Protein AF-A0A4R1R4N0-F1 (afdb_monomer)

Secondary structure (DSSP, 8-state):
-TTTTTS-HHHHHHHHTTSSPPPHHHHHHHHHHHT--HHHHH-----------------SS-S-SSTT-EEEEEEGGGBS-GGGGGG-EEEEEEEEE-SSSSSEEEEEEEEE--TTHHHHHHHHB-EEGGGTEE-EEEEEETTEEEEEETTEEEEEETT-HHHHHHHHHHHHHTT--GGGG----

Nearest PDB structures (foldseek):
  5d4z-assembly6_Y  TM=6.626E-01  e=4.194E+00  Salmonella phage SPC32H
  6n4a-assembly2_F  TM=4.412E-01  e=4.937E-01  Cyanobium sp. PCC 7001
  7qri-assembly1_B  TM=3.090E-01  e=5.231E-01  Homo sapiens
  2ivm-assembly1_A  TM=2.018E-01  e=2.769E-01  Mycobacterium tuberculosis H37Rv
  2ifx-assembly1_B  TM=2.249E-01  e=2.095E+00  Cupriavidus necator

pLDDT: mean 81.03, std 15.86, range [34.31, 96.44]

InterPro domains:
  IPR001387 Cro/C1-type, helix-turn-helix domain [PF01381] (2-41)
  IPR001387 Cro/C1-type, helix-turn-helix domain [PS50943] (1-41)
  IPR001387 Cro/C1-type, helix-turn-helix domain [cd00093] (1-41)
  IPR010982 Lambda repressor-like, DNA-binding domain superfamily [G3DSA:1.10.260.40] (1-45)
  IPR010982 Lambda repressor-like, DNA-binding domain superfamily [SSF47413] (1-45)

Sequence (185 aa):
MAEICNVSRQCISKWEADIALPNVDKLLILSKFFRVSIDVLLKDDLTIDGAQEIHTCGNNALLNEKTGLYEGVLIKESIENDLVLDYLTINKVEIWKTQGNPKYWTAIYFTSTNRDFPNLISKVMISDETKGGNWFVDFKTGNIKFIVFRNKILKYTIGNSIEKQDVCEECKKMGIPYEQMQWAE

Structure (mmCIF, N/CA/C/O backbone):
data_AF-A0A4R1R4N0-F1
#
_entry.id   AF-A0A4R1R4N0-F1
#
loop_
_atom_site.group_PDB
_atom_site.id
_atom_site.type_symbol
_atom_site.label_atom_id
_atom_site.label_alt_id
_atom_site.label_comp_id
_atom_site.label_asym_id
_atom_site.label_entity_id
_atom_site.label_seq_id
_atom_site.pdbx_PDB_ins_code
_atom_site.Cartn_x
_atom_site.Cartn_y
_atom_site.Cartn_z
_atom_site.occupancy
_atom_site.B_iso_or_equiv
_atom_site.auth_seq_id
_atom_site.auth_comp_id
_atom_site.auth_asym_id
_atom_site.auth_atom_id
_atom_site.pdbx_PDB_model_num
ATOM 1 N N . MET A 1 1 ? 12.161 -1.263 -28.909 1.00 67.25 1 MET A N 1
ATOM 2 C CA . MET A 1 1 ? 10.930 -0.811 -29.599 1.00 67.25 1 MET A CA 1
ATOM 3 C C . MET A 1 1 ? 10.730 -1.467 -30.965 1.00 67.25 1 MET A C 1
ATOM 5 O O . MET A 1 1 ? 9.696 -2.088 -31.160 1.00 67.25 1 MET A O 1
ATOM 9 N N . ALA A 1 2 ? 11.711 -1.403 -31.878 1.00 78.81 2 ALA A N 1
ATOM 10 C CA . ALA A 1 2 ? 11.624 -2.015 -33.216 1.00 78.81 2 ALA A CA 1
ATOM 11 C C . ALA A 1 2 ? 11.277 -3.520 -33.196 1.00 78.81 2 ALA A C 1
ATOM 13 O O . ALA A 1 2 ? 10.360 -3.949 -33.889 1.00 78.81 2 ALA A O 1
ATOM 14 N N . GLU A 1 3 ? 11.945 -4.296 -32.337 1.00 77.06 3 GLU A N 1
ATOM 15 C CA . GLU A 1 3 ? 11.692 -5.738 -32.175 1.00 77.06 3 GLU A CA 1
ATOM 16 C C . GLU A 1 3 ? 10.295 -6.027 -31.608 1.00 77.06 3 GLU A C 1
ATOM 18 O O . GLU A 1 3 ? 9.586 -6.886 -32.118 1.00 77.06 3 GLU A O 1
ATOM 23 N N . ILE A 1 4 ? 9.852 -5.241 -30.621 1.00 74.69 4 ILE A N 1
ATOM 24 C CA . ILE A 1 4 ? 8.518 -5.355 -30.002 1.00 74.69 4 ILE A CA 1
ATOM 25 C C . ILE A 1 4 ? 7.410 -5.081 -31.023 1.00 74.69 4 ILE A C 1
ATOM 27 O O . ILE A 1 4 ? 6.397 -5.770 -31.059 1.00 74.69 4 ILE A O 1
ATOM 31 N N . CYS A 1 5 ? 7.615 -4.087 -31.885 1.00 76.19 5 CYS A N 1
ATOM 32 C CA . CYS A 1 5 ? 6.683 -3.764 -32.957 1.00 76.19 5 CYS A CA 1
ATOM 33 C C . CYS A 1 5 ? 6.839 -4.681 -34.177 1.00 76.19 5 CYS A C 1
ATOM 35 O O . CYS A 1 5 ? 6.047 -4.560 -35.107 1.00 76.19 5 CYS A O 1
ATOM 37 N N . ASN A 1 6 ? 7.818 -5.591 -34.204 1.00 81.94 6 ASN A N 1
ATOM 38 C CA . ASN A 1 6 ? 8.183 -6.396 -35.370 1.00 81.94 6 ASN A CA 1
ATOM 39 C C . ASN A 1 6 ? 8.323 -5.543 -36.651 1.00 81.94 6 ASN A C 1
ATOM 41 O O . ASN A 1 6 ? 7.673 -5.797 -37.667 1.00 81.94 6 ASN A O 1
ATOM 45 N N . VAL A 1 7 ? 9.103 -4.462 -36.561 1.00 84.06 7 VAL A N 1
ATOM 46 C CA . VAL A 1 7 ? 9.429 -3.553 -37.673 1.00 84.06 7 VAL A CA 1
ATOM 47 C C . VAL A 1 7 ? 10.928 -3.261 -37.695 1.00 84.06 7 VAL A C 1
ATOM 49 O O . VAL A 1 7 ? 11.637 -3.490 -36.715 1.00 84.06 7 VAL A O 1
ATOM 52 N N . SER A 1 8 ? 11.435 -2.728 -38.807 1.00 86.81 8 SER A N 1
ATOM 53 C CA . SER A 1 8 ? 12.841 -2.325 -38.886 1.00 86.81 8 SER A CA 1
ATOM 54 C C . SER A 1 8 ? 13.119 -1.092 -38.015 1.00 86.81 8 SER A C 1
ATOM 56 O O . SER A 1 8 ? 12.241 -0.258 -37.781 1.00 86.81 8 SER A O 1
ATOM 58 N N . ARG A 1 9 ? 14.370 -0.923 -37.568 1.00 82.94 9 ARG A N 1
ATOM 59 C CA . ARG A 1 9 ? 14.789 0.296 -36.849 1.00 82.94 9 ARG A CA 1
ATOM 60 C C . ARG A 1 9 ? 14.584 1.563 -37.689 1.00 82.94 9 ARG A C 1
ATOM 62 O O . ARG A 1 9 ? 14.218 2.589 -37.138 1.00 82.94 9 ARG A O 1
ATOM 69 N N . GLN A 1 10 ? 14.721 1.464 -39.014 1.00 80.62 10 GLN A N 1
ATOM 70 C CA . GLN A 1 10 ? 14.435 2.570 -39.934 1.00 80.62 10 GLN A CA 1
ATOM 71 C C . GLN A 1 10 ? 12.956 2.984 -39.921 1.00 80.62 10 GLN A C 1
ATOM 73 O O . GLN A 1 10 ? 12.662 4.163 -40.088 1.00 80.62 10 GLN A O 1
ATOM 78 N N . CYS A 1 11 ? 12.022 2.046 -39.720 1.00 77.69 11 CYS A N 1
ATOM 79 C CA . CYS A 1 11 ? 10.603 2.374 -39.557 1.00 77.69 11 CYS A CA 1
ATOM 80 C C . CYS A 1 11 ? 10.354 3.162 -38.268 1.00 77.69 11 CYS A C 1
ATOM 82 O O . CYS A 1 11 ? 9.626 4.144 -38.314 1.00 77.69 11 CYS A O 1
ATOM 84 N N . ILE A 1 12 ? 10.999 2.785 -37.157 1.00 82.44 12 ILE A N 1
ATOM 85 C CA . ILE A 1 12 ? 10.896 3.532 -35.893 1.00 82.44 12 ILE A CA 1
ATOM 86 C C . ILE A 1 12 ? 11.449 4.949 -36.049 1.00 82.44 12 ILE A C 1
ATOM 88 O O . ILE A 1 12 ? 10.763 5.896 -35.694 1.00 82.44 12 ILE A O 1
ATOM 92 N N . SER A 1 13 ? 12.625 5.113 -36.662 1.00 81.75 13 SER A N 1
ATOM 93 C CA . SER A 1 13 ? 13.210 6.446 -36.868 1.00 81.75 13 SER A CA 1
ATOM 94 C C . SER A 1 13 ? 12.338 7.361 -37.733 1.00 81.75 13 SER A C 1
ATOM 96 O O . SER A 1 13 ? 12.382 8.574 -37.573 1.00 81.75 13 SER A O 1
ATOM 98 N N . LYS A 1 14 ? 11.526 6.801 -38.641 1.00 79.62 14 LYS A N 1
ATOM 99 C CA . LYS A 1 14 ? 10.534 7.579 -39.397 1.00 79.62 14 LYS A CA 1
ATOM 100 C C . LYS A 1 14 ? 9.344 8.001 -38.539 1.00 79.62 14 LYS A C 1
ATOM 102 O O . LYS A 1 14 ? 8.813 9.074 -38.784 1.00 79.62 14 LYS A O 1
ATOM 107 N N . TRP A 1 15 ? 8.940 7.181 -37.570 1.00 86.94 15 TRP A N 1
ATOM 108 C CA . TRP A 1 15 ? 7.885 7.530 -36.615 1.00 86.94 15 TRP A CA 1
ATOM 109 C C . TRP A 1 15 ? 8.357 8.606 -35.635 1.00 86.94 15 TRP A C 1
ATOM 111 O O . TRP A 1 15 ? 7.628 9.548 -35.371 1.00 86.94 15 TRP A O 1
ATOM 121 N N . GLU A 1 16 ? 9.597 8.509 -35.153 1.00 78.62 16 GLU A N 1
ATOM 122 C CA . GLU A 1 16 ? 10.197 9.499 -34.244 1.00 78.62 16 GLU A CA 1
ATOM 123 C C . GLU A 1 16 ? 10.444 10.858 -34.915 1.00 78.62 16 GLU A C 1
ATOM 125 O O . GLU A 1 16 ? 10.450 11.884 -34.244 1.00 78.62 16 GLU A O 1
ATOM 130 N N . ALA A 1 17 ? 10.665 10.867 -36.231 1.00 80.19 17 ALA A N 1
ATOM 131 C CA . ALA A 1 17 ? 10.894 12.078 -37.015 1.00 80.19 17 ALA A CA 1
ATOM 132 C C . ALA A 1 17 ? 9.613 12.658 -37.646 1.00 80.19 17 ALA A C 1
ATOM 134 O O . ALA A 1 17 ? 9.720 13.528 -38.508 1.00 80.19 17 ALA A O 1
ATOM 135 N N . ASP A 1 18 ? 8.434 12.136 -37.286 1.00 76.25 18 ASP A N 1
ATOM 13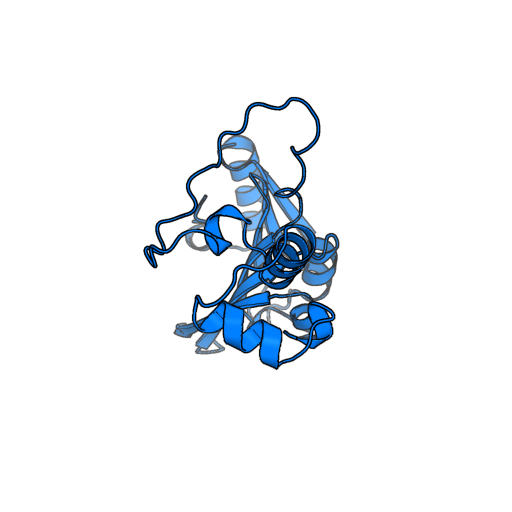6 C CA . ASP A 1 18 ? 7.127 12.505 -37.860 1.00 76.25 18 ASP A CA 1
ATOM 137 C C . ASP A 1 18 ? 7.026 12.322 -39.395 1.00 76.25 18 ASP A C 1
ATOM 139 O O . ASP A 1 18 ? 6.175 12.864 -40.090 1.00 76.25 18 ASP A O 1
ATOM 143 N N . ILE A 1 19 ? 7.912 11.506 -39.974 1.00 78.88 19 ILE A N 1
ATOM 144 C CA . ILE A 1 19 ? 7.960 11.237 -41.421 1.00 78.88 19 ILE A CA 1
ATOM 145 C C . ILE A 1 19 ? 6.862 10.244 -41.828 1.00 78.88 19 ILE A C 1
ATOM 147 O O . ILE A 1 19 ? 6.431 10.212 -42.982 1.00 78.88 19 ILE A O 1
ATOM 151 N N . ALA A 1 20 ? 6.443 9.373 -40.910 1.00 79.94 20 ALA A N 1
ATOM 152 C CA . ALA A 1 20 ? 5.380 8.402 -41.134 1.00 79.94 20 ALA A CA 1
ATOM 153 C C . ALA A 1 20 ? 4.683 8.060 -39.817 1.00 79.94 20 ALA A C 1
ATOM 155 O O . ALA A 1 20 ? 5.343 7.948 -38.791 1.00 79.94 20 ALA A O 1
ATOM 156 N N . LEU A 1 21 ? 3.380 7.783 -39.861 1.00 80.31 21 LEU A N 1
ATOM 157 C CA . LEU A 1 21 ? 2.653 7.289 -38.694 1.00 80.31 21 LEU A CA 1
ATOM 158 C C . LEU A 1 21 ? 2.690 5.752 -38.614 1.00 80.31 21 LEU A C 1
ATOM 160 O O . LEU A 1 21 ? 2.681 5.069 -39.649 1.00 80.31 21 LEU A O 1
ATOM 164 N N . PRO A 1 22 ? 2.716 5.173 -37.400 1.00 84.12 22 PRO A N 1
ATOM 165 C CA . PRO A 1 22 ? 2.519 3.742 -37.225 1.00 84.12 22 PRO A CA 1
ATOM 166 C C . PRO A 1 22 ? 1.108 3.343 -37.677 1.00 84.12 22 PRO A C 1
ATOM 168 O O . PRO A 1 22 ? 0.147 4.091 -37.512 1.00 84.12 22 PRO A O 1
ATOM 171 N N . ASN A 1 23 ? 0.959 2.139 -38.232 1.00 83.00 23 ASN A N 1
ATOM 172 C CA . ASN A 1 23 ? -0.369 1.617 -38.564 1.00 83.00 23 ASN A CA 1
ATOM 173 C C . ASN A 1 23 ? -1.157 1.238 -37.290 1.00 83.00 23 ASN A C 1
ATOM 175 O O . ASN A 1 23 ? -0.587 1.160 -36.201 1.00 83.00 23 ASN A O 1
ATOM 179 N N . VAL A 1 24 ? -2.455 0.947 -37.430 1.00 77.56 24 VAL A N 1
ATOM 180 C CA . VAL A 1 24 ? -3.351 0.629 -36.299 1.00 77.56 24 VAL A CA 1
ATOM 181 C C . VAL A 1 24 ? -2.842 -0.545 -35.452 1.00 77.56 24 VAL A C 1
ATOM 183 O O . VAL A 1 24 ? -2.840 -0.462 -34.224 1.00 77.56 24 VAL A O 1
ATOM 186 N N . ASP A 1 25 ? -2.332 -1.607 -36.080 1.00 80.19 25 ASP A N 1
ATOM 187 C CA . ASP A 1 25 ? -1.778 -2.760 -35.360 1.00 80.19 25 ASP A CA 1
ATOM 188 C C . ASP A 1 25 ? -0.539 -2.382 -34.538 1.00 80.19 25 ASP A C 1
ATOM 190 O O . ASP A 1 25 ? -0.368 -2.836 -33.405 1.00 80.19 25 ASP A O 1
ATOM 194 N N . LYS A 1 26 ? 0.336 -1.526 -35.084 1.00 86.56 26 LYS A N 1
ATOM 195 C CA . LYS A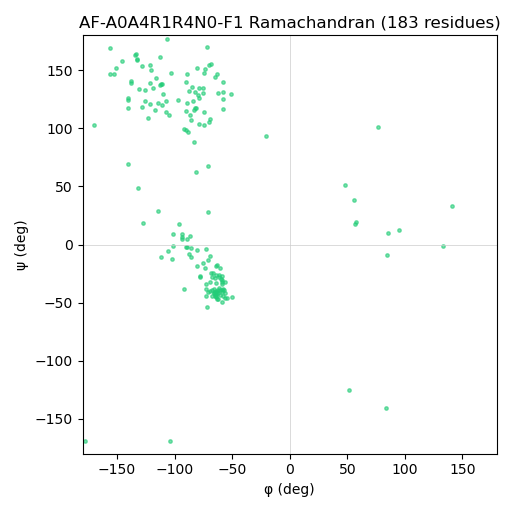 1 26 ? 1.528 -1.042 -34.378 1.00 86.56 26 LYS A CA 1
ATOM 196 C C . LYS A 1 26 ? 1.158 -0.050 -33.282 1.00 86.56 26 LYS A C 1
ATOM 198 O O . LYS A 1 26 ? 1.719 -0.156 -32.199 1.00 86.56 26 LYS A O 1
ATOM 203 N N . LEU A 1 27 ? 0.180 0.827 -33.502 1.00 82.25 27 LEU A N 1
ATOM 204 C CA . LEU A 1 27 ? -0.355 1.726 -32.473 1.00 82.25 27 LEU A CA 1
ATOM 205 C C . LEU A 1 27 ? -0.912 0.946 -31.277 1.00 82.25 27 LEU A C 1
ATOM 207 O O . LEU A 1 27 ? -0.638 1.305 -30.137 1.00 82.25 27 LEU A O 1
ATOM 211 N N . LEU A 1 28 ? -1.616 -0.163 -31.516 1.00 77.56 28 LEU A N 1
ATOM 212 C CA . LEU A 1 28 ? -2.105 -1.044 -30.450 1.00 77.56 28 LEU A CA 1
ATOM 213 C C . LEU A 1 28 ? -0.966 -1.708 -29.666 1.00 77.56 28 LEU A C 1
ATOM 215 O O . LEU A 1 28 ? -1.036 -1.808 -28.441 1.00 77.56 28 LEU A O 1
ATOM 219 N N . ILE A 1 29 ? 0.090 -2.156 -30.350 1.00 81.88 29 ILE A N 1
ATOM 220 C CA . ILE A 1 29 ? 1.278 -2.728 -29.697 1.00 81.88 29 ILE A CA 1
ATOM 221 C C . ILE A 1 29 ? 1.993 -1.665 -28.857 1.00 81.88 29 ILE A C 1
ATOM 223 O O . ILE A 1 29 ? 2.358 -1.935 -27.715 1.00 81.88 29 ILE A O 1
ATOM 227 N N . LEU A 1 30 ? 2.156 -0.455 -29.395 1.00 80.69 30 LEU A N 1
ATOM 228 C CA . LEU A 1 30 ? 2.775 0.673 -28.704 1.00 80.69 30 LEU A CA 1
ATOM 229 C C . LEU A 1 30 ? 1.959 1.107 -27.486 1.00 80.69 30 LEU A C 1
ATOM 231 O O . LEU A 1 30 ? 2.520 1.256 -26.406 1.00 80.69 30 LEU A O 1
ATOM 235 N N . SER A 1 31 ? 0.639 1.211 -27.630 1.00 78.75 31 SER A N 1
ATOM 236 C CA . SER A 1 31 ? -0.290 1.525 -26.541 1.00 78.75 31 SER A CA 1
ATOM 237 C C . SER A 1 31 ? -0.153 0.520 -25.396 1.00 78.75 31 SER A C 1
ATOM 239 O O . SER A 1 31 ? 0.018 0.912 -24.242 1.00 78.75 31 SER A O 1
ATOM 241 N N . LYS A 1 32 ? -0.110 -0.781 -25.708 1.00 75.19 32 LYS A N 1
ATOM 242 C CA . LYS A 1 32 ? 0.094 -1.842 -24.709 1.00 75.19 32 LYS A CA 1
ATOM 243 C C . LYS A 1 32 ? 1.489 -1.815 -24.084 1.00 75.19 32 LYS A C 1
ATOM 245 O O . LYS A 1 32 ? 1.619 -2.057 -22.888 1.00 75.19 32 LYS A O 1
ATOM 250 N N . PHE A 1 33 ? 2.520 -1.534 -24.879 1.00 78.31 33 PHE A N 1
ATOM 251 C CA . PHE A 1 33 ? 3.907 -1.49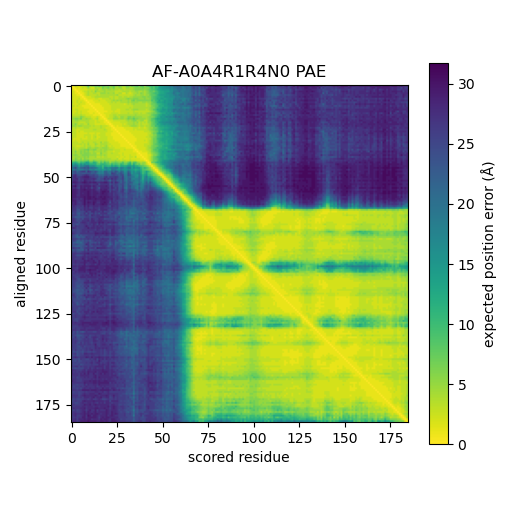7 -24.418 1.00 78.31 33 PHE A CA 1
ATOM 252 C C . PHE A 1 33 ? 4.160 -0.330 -23.457 1.00 78.31 33 PHE A C 1
ATOM 254 O O . PHE A 1 33 ? 4.759 -0.521 -22.402 1.00 78.31 33 PHE A O 1
ATOM 261 N N . PHE A 1 34 ? 3.651 0.855 -23.790 1.00 78.62 34 PHE A N 1
ATOM 262 C CA . PHE A 1 34 ? 3.784 2.059 -22.972 1.00 78.62 34 PHE A CA 1
ATOM 263 C C . PHE A 1 34 ? 2.694 2.218 -21.911 1.00 78.62 34 PHE A C 1
ATOM 265 O O . PHE A 1 34 ? 2.808 3.094 -21.061 1.00 78.62 34 PHE A O 1
ATOM 272 N N . ARG A 1 35 ? 1.659 1.367 -21.937 1.00 75.25 35 ARG A N 1
ATOM 273 C CA . ARG A 1 35 ? 0.486 1.431 -21.049 1.00 75.25 35 ARG A CA 1
ATOM 274 C C . ARG A 1 35 ? -0.237 2.785 -21.104 1.00 75.25 35 ARG A C 1
ATOM 276 O O . ARG A 1 35 ? -0.727 3.272 -20.090 1.00 75.25 35 ARG A O 1
ATOM 283 N N . VAL A 1 36 ? -0.323 3.372 -22.294 1.00 76.38 36 VAL A N 1
ATOM 284 C CA . VAL A 1 36 ? -1.042 4.629 -22.564 1.00 76.38 36 VAL A CA 1
ATOM 285 C C . VAL A 1 36 ? -2.125 4.394 -23.611 1.00 76.38 36 VAL A C 1
ATOM 287 O O . VAL A 1 36 ? -2.017 3.468 -24.418 1.00 76.38 36 VAL A O 1
ATOM 290 N N . SER A 1 37 ? -3.184 5.204 -23.615 1.00 78.75 37 SER A N 1
ATOM 291 C CA . SER A 1 37 ? -4.218 5.117 -24.651 1.00 78.75 37 SER A CA 1
ATOM 292 C C . SER A 1 37 ? -3.665 5.557 -26.013 1.00 78.75 37 SER A C 1
ATOM 294 O O . SER A 1 37 ? -2.713 6.331 -26.097 1.00 78.75 37 SER A O 1
ATOM 296 N N . ILE A 1 38 ? -4.271 5.070 -27.099 1.00 77.50 38 ILE A N 1
ATOM 297 C CA . ILE A 1 38 ? -3.883 5.457 -28.467 1.00 77.50 38 ILE A CA 1
ATOM 298 C C . ILE A 1 38 ? -4.025 6.974 -28.671 1.00 77.50 38 ILE A C 1
ATOM 300 O O . ILE A 1 38 ? -3.208 7.570 -29.356 1.00 77.50 38 ILE A O 1
ATOM 304 N N . ASP A 1 39 ? -5.012 7.599 -28.030 1.00 73.31 39 ASP A N 1
ATOM 305 C CA . ASP A 1 39 ? -5.224 9.051 -28.054 1.00 73.31 39 ASP A CA 1
ATOM 306 C C . ASP A 1 39 ? -4.008 9.832 -27.524 1.00 73.31 39 ASP A C 1
ATOM 308 O O . ASP A 1 39 ? -3.605 10.819 -28.129 1.00 73.31 39 ASP A O 1
ATOM 312 N N . VAL A 1 40 ? -3.350 9.337 -26.467 1.00 75.38 40 VAL A N 1
ATOM 313 C CA . VAL A 1 40 ? -2.109 9.932 -25.932 1.00 75.38 40 VAL A CA 1
ATOM 314 C C . VAL A 1 40 ? -0.933 9.752 -26.895 1.00 75.38 40 VAL A C 1
ATOM 316 O O . VAL A 1 40 ? -0.069 10.616 -26.963 1.00 75.38 40 VAL A O 1
ATOM 319 N N . LEU A 1 41 ? -0.895 8.659 -27.666 1.00 77.31 41 LEU A N 1
ATOM 320 C CA . LEU A 1 41 ? 0.147 8.441 -28.680 1.00 77.31 41 LEU A CA 1
ATOM 321 C C . LEU A 1 41 ? -0.021 9.318 -29.927 1.00 77.31 41 LEU A C 1
ATOM 323 O O . LEU A 1 41 ? 0.928 9.449 -30.691 1.00 77.31 41 LEU A O 1
ATOM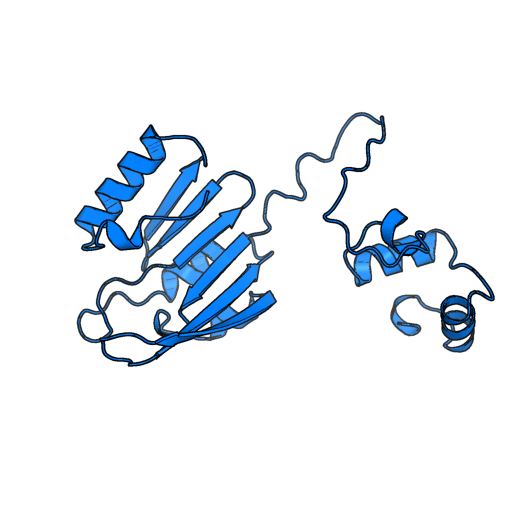 327 N N . LEU A 1 42 ? -1.223 9.848 -30.164 1.00 75.38 42 LEU A N 1
ATOM 328 C CA . LEU A 1 42 ? -1.570 10.619 -31.361 1.00 75.38 42 LEU A CA 1
ATOM 329 C C . LEU A 1 42 ? -1.697 12.126 -31.099 1.00 75.38 42 LEU A C 1
ATOM 331 O O . LEU A 1 42 ? -1.918 12.880 -32.042 1.00 75.38 42 LEU A O 1
ATOM 335 N N . LYS A 1 43 ? -1.605 12.568 -29.841 1.00 70.81 43 LYS A N 1
ATOM 336 C CA . LYS A 1 43 ? -1.670 13.986 -29.475 1.00 70.81 43 LYS A CA 1
ATOM 337 C C . LYS A 1 43 ? -0.272 14.610 -29.491 1.00 70.81 43 LYS A C 1
ATOM 339 O O . LYS A 1 43 ? 0.598 14.189 -28.739 1.00 70.81 43 LYS A O 1
ATOM 344 N N . ASP A 1 44 ? -0.104 15.648 -30.311 1.00 57.91 44 ASP A N 1
ATOM 345 C CA . ASP A 1 44 ? 1.115 16.471 -30.426 1.00 57.91 44 ASP A CA 1
ATOM 346 C C . ASP A 1 44 ? 1.375 17.390 -29.216 1.00 57.91 44 ASP A C 1
ATOM 348 O O . ASP A 1 44 ? 2.463 17.946 -29.062 1.00 57.91 44 ASP A O 1
ATOM 352 N N . ASP A 1 45 ? 0.387 17.563 -28.336 1.00 53.75 45 ASP A N 1
ATOM 353 C CA . ASP A 1 45 ? 0.514 18.422 -27.163 1.00 53.75 45 ASP A CA 1
ATOM 354 C C . ASP A 1 45 ? 1.155 17.648 -26.001 1.00 53.75 45 ASP A C 1
ATOM 356 O O . ASP A 1 45 ? 0.525 16.816 -25.347 1.00 53.75 45 ASP A O 1
ATOM 360 N N . LEU A 1 46 ? 2.420 17.959 -25.698 1.00 50.06 46 LEU A N 1
ATOM 361 C CA . LEU A 1 46 ? 3.141 17.498 -24.500 1.00 50.06 46 LEU A CA 1
ATOM 362 C C . LEU A 1 46 ? 2.624 18.156 -23.204 1.00 50.06 46 LEU A C 1
ATOM 364 O O . LEU A 1 46 ? 3.363 18.307 -22.228 1.00 50.06 46 LEU A O 1
ATOM 368 N N . THR A 1 47 ? 1.354 18.549 -23.155 1.00 43.31 47 THR A N 1
ATOM 369 C CA . THR A 1 47 ? 0.689 18.847 -21.893 1.00 43.31 47 THR A CA 1
ATOM 370 C C . THR A 1 47 ? 0.396 17.518 -21.210 1.00 43.31 47 THR A C 1
ATOM 372 O O . THR A 1 47 ? -0.542 16.808 -21.573 1.00 43.31 47 THR A O 1
ATOM 375 N N . ILE A 1 48 ? 1.205 17.165 -20.208 1.00 50.09 48 ILE A N 1
ATOM 376 C CA . ILE A 1 48 ? 0.866 16.125 -19.228 1.00 50.09 48 ILE A CA 1
ATOM 377 C C . ILE A 1 48 ? -0.240 16.707 -18.336 1.00 50.09 48 ILE A C 1
ATOM 379 O O . ILE A 1 48 ? -0.017 17.041 -17.175 1.00 50.09 48 ILE A O 1
ATOM 383 N N . ASP A 1 49 ? -1.417 16.920 -18.914 1.00 42.12 49 ASP A N 1
ATOM 384 C CA . ASP A 1 49 ? -2.614 17.286 -18.176 1.00 42.12 49 ASP A CA 1
ATOM 385 C C . ASP A 1 49 ? -3.290 15.988 -17.729 1.00 42.12 49 ASP A C 1
ATOM 387 O O . ASP A 1 49 ? -3.378 15.012 -18.484 1.00 42.12 49 ASP A O 1
ATOM 391 N N . GLY A 1 50 ? -3.652 15.934 -16.448 1.00 43.69 50 GLY A N 1
ATOM 392 C CA . GLY A 1 50 ? -4.140 14.731 -15.788 1.00 43.69 50 GLY A CA 1
ATOM 393 C C . GLY A 1 50 ? -5.266 14.077 -16.584 1.00 43.69 50 GLY A C 1
ATOM 394 O O . GLY A 1 50 ? -6.219 14.742 -16.970 1.00 43.69 50 GLY A O 1
ATOM 395 N N . ALA A 1 51 ? -5.114 12.771 -16.821 1.00 43.41 51 ALA A N 1
ATOM 396 C CA . ALA A 1 51 ? -6.018 11.884 -17.550 1.00 43.41 51 ALA A CA 1
ATOM 397 C C . ALA A 1 51 ? -7.471 12.394 -17.660 1.00 43.41 51 ALA A C 1
ATOM 399 O O . ALA A 1 51 ? -8.299 12.121 -16.790 1.00 43.41 51 ALA A O 1
ATOM 400 N N . GLN A 1 52 ? -7.786 13.090 -18.756 1.00 40.66 52 GLN A N 1
ATOM 401 C CA . GLN A 1 52 ? -9.167 13.341 -19.144 1.00 40.66 52 GLN A CA 1
ATOM 402 C C . GLN A 1 52 ? -9.778 12.066 -19.730 1.00 40.66 52 GLN A C 1
ATOM 404 O O . GLN A 1 52 ? -9.209 11.403 -20.600 1.00 40.66 52 GLN A O 1
ATOM 409 N N . GLU A 1 53 ? -10.954 11.736 -19.207 1.00 51.66 53 GLU A N 1
ATOM 410 C CA . GLU A 1 53 ? -11.790 10.605 -19.584 1.00 51.66 53 GLU A CA 1
ATOM 411 C C . GLU A 1 53 ? -12.169 10.655 -21.070 1.00 51.66 53 GLU A C 1
ATOM 413 O O . GLU A 1 53 ? -12.755 11.623 -21.558 1.00 51.66 53 GLU A O 1
ATOM 418 N N . ILE A 1 54 ? -11.873 9.575 -21.798 1.00 40.91 54 ILE A N 1
ATOM 419 C CA . ILE A 1 54 ? -12.358 9.390 -23.165 1.00 40.91 54 ILE A CA 1
ATOM 420 C C . ILE A 1 54 ? -13.813 8.921 -23.084 1.00 40.91 54 ILE A C 1
ATOM 422 O O . ILE A 1 54 ? -14.097 7.755 -22.809 1.00 40.91 54 ILE A O 1
ATOM 426 N N . HIS A 1 55 ? -14.746 9.832 -23.361 1.00 46.28 55 HIS A N 1
ATOM 427 C CA . HIS A 1 55 ? -16.116 9.477 -23.705 1.00 46.28 55 HIS A CA 1
ATOM 428 C C . HIS A 1 55 ? -16.117 8.816 -25.087 1.00 46.28 55 HIS A C 1
ATOM 430 O O . HIS A 1 55 ? -15.950 9.475 -26.111 1.00 46.28 55 HIS A O 1
ATOM 436 N N . THR A 1 56 ? -16.333 7.505 -25.146 1.00 34.31 56 THR A N 1
ATOM 437 C CA . THR A 1 56 ? -16.796 6.863 -26.380 1.00 34.31 56 THR A CA 1
ATOM 438 C C . THR A 1 56 ? -18.021 6.024 -26.070 1.00 34.31 56 THR A C 1
ATOM 440 O O . THR A 1 56 ? -18.002 5.101 -25.259 1.00 34.31 56 THR A O 1
ATOM 443 N N . CYS A 1 57 ? -19.120 6.406 -26.710 1.00 45.69 57 CYS A N 1
ATOM 444 C CA . CYS A 1 57 ? -20.412 5.757 -26.631 1.00 45.69 57 CYS A CA 1
ATOM 445 C C . CYS A 1 57 ? -20.325 4.405 -27.356 1.00 45.69 57 CYS A C 1
ATOM 447 O O . CYS A 1 57 ? -20.298 4.358 -28.584 1.00 45.69 57 CYS A O 1
ATOM 449 N N . GLY A 1 58 ? -20.280 3.308 -26.603 1.00 35.44 58 GLY A N 1
ATOM 450 C CA . GLY A 1 58 ? -20.300 1.945 -27.135 1.00 35.44 58 GLY A CA 1
ATOM 451 C C . GLY A 1 58 ? -20.493 0.942 -26.003 1.00 35.44 58 GLY A C 1
ATOM 452 O O . GLY A 1 58 ? -19.586 0.700 -25.218 1.00 35.44 58 GLY A O 1
ATOM 453 N N . ASN A 1 59 ? -21.710 0.421 -25.877 1.00 48.44 59 ASN A N 1
ATOM 454 C CA . ASN A 1 59 ? -22.159 -0.385 -24.748 1.00 48.44 59 ASN A CA 1
ATOM 455 C C . ASN A 1 59 ? -21.420 -1.731 -24.604 1.00 48.44 59 ASN A C 1
ATOM 457 O O . ASN A 1 59 ? -21.222 -2.445 -25.583 1.00 48.44 59 ASN A O 1
ATOM 461 N N . ASN A 1 60 ? -21.207 -2.105 -23.335 1.00 47.09 60 ASN A N 1
ATOM 462 C CA . ASN A 1 60 ? -20.865 -3.426 -22.786 1.00 47.09 60 ASN A CA 1
ATOM 463 C C . ASN A 1 60 ? -19.414 -3.920 -22.951 1.00 47.09 60 ASN A C 1
ATOM 465 O O . ASN A 1 60 ? -19.068 -4.497 -23.974 1.00 47.09 60 ASN A O 1
ATOM 469 N N . ALA A 1 61 ? -18.641 -3.788 -21.855 1.00 40.12 61 ALA A N 1
ATOM 470 C CA . ALA A 1 61 ? -17.686 -4.778 -21.303 1.00 40.12 61 ALA A CA 1
ATOM 471 C C . ALA A 1 61 ? -16.355 -4.215 -20.747 1.00 40.12 61 ALA A C 1
ATOM 473 O O . ALA A 1 61 ? -15.351 -4.912 -20.808 1.00 40.12 61 ALA A O 1
ATOM 474 N N . LEU A 1 62 ? -16.296 -3.014 -20.153 1.00 40.47 62 LEU A N 1
ATOM 475 C CA . LEU A 1 62 ? -15.084 -2.563 -19.437 1.00 40.47 62 LEU A CA 1
ATOM 476 C C . LEU A 1 62 ? -15.415 -1.804 -18.145 1.00 40.47 62 LEU A C 1
ATOM 478 O O . LEU A 1 62 ? -15.186 -0.609 -18.020 1.00 40.47 62 LEU A O 1
ATOM 482 N N . LEU A 1 63 ? -15.934 -2.525 -17.152 1.00 40.28 63 LEU A N 1
ATOM 483 C CA . LEU A 1 63 ? -15.927 -2.077 -15.752 1.00 40.28 63 LEU A CA 1
ATOM 484 C C . LEU A 1 63 ? -14.702 -2.597 -14.966 1.00 40.28 63 LEU A C 1
ATOM 486 O O . LEU A 1 63 ? -14.628 -2.388 -13.763 1.00 40.28 63 LEU A O 1
ATOM 490 N N . ASN A 1 64 ? -13.726 -3.255 -15.609 1.00 40.28 64 ASN A N 1
ATOM 491 C CA . ASN A 1 64 ? -12.809 -4.162 -14.896 1.00 40.28 64 ASN A CA 1
ATOM 492 C C . ASN A 1 64 ? -11.290 -3.947 -15.080 1.00 40.28 64 ASN A C 1
ATOM 494 O O . ASN A 1 64 ? -10.522 -4.850 -14.756 1.00 40.28 64 ASN A O 1
ATOM 498 N N . GLU A 1 65 ? -10.805 -2.785 -15.536 1.00 45.00 65 GLU A N 1
ATOM 499 C CA . GLU A 1 65 ? -9.339 -2.548 -15.606 1.00 45.00 65 GLU A CA 1
ATOM 500 C C . GLU A 1 65 ? -8.767 -1.675 -14.475 1.00 45.00 65 GLU A C 1
ATOM 502 O O . GLU A 1 65 ? -7.563 -1.710 -14.233 1.00 45.00 65 GLU A O 1
ATOM 507 N N . LYS A 1 66 ? -9.607 -0.987 -13.685 1.00 44.62 66 LYS A N 1
ATOM 508 C CA . LYS A 1 66 ? -9.187 -0.411 -12.386 1.00 44.62 66 LYS A CA 1
ATOM 509 C C . LYS A 1 66 ? -9.296 -1.405 -11.223 1.00 44.62 66 LYS A C 1
ATOM 511 O O . LYS A 1 66 ? -8.789 -1.142 -10.136 1.00 44.62 66 LYS A O 1
ATOM 516 N N . THR A 1 67 ? -9.930 -2.558 -11.436 1.00 52.88 67 THR A N 1
ATOM 517 C CA . THR A 1 67 ? -10.058 -3.625 -10.437 1.00 52.88 67 THR A CA 1
ATOM 518 C C . THR A 1 67 ? -8.798 -4.492 -10.449 1.00 52.88 67 THR A C 1
ATOM 520 O O . THR A 1 67 ? -8.720 -5.478 -11.183 1.00 52.88 67 THR A O 1
ATOM 523 N N . GLY A 1 68 ? -7.788 -4.115 -9.664 1.00 64.06 68 GLY A N 1
ATOM 524 C CA . GLY A 1 68 ? -6.569 -4.917 -9.489 1.00 64.06 68 GLY A CA 1
ATOM 525 C C . GLY A 1 68 ? -5.254 -4.152 -9.595 1.00 64.06 68 GLY A C 1
ATOM 526 O O . GLY A 1 68 ? -4.206 -4.769 -9.422 1.00 64.06 68 GLY A O 1
ATOM 527 N N . LEU A 1 69 ? -5.290 -2.841 -9.857 1.00 88.12 69 LEU A N 1
ATOM 528 C CA . LEU A 1 69 ? -4.126 -1.986 -9.644 1.00 88.12 69 LEU A CA 1
ATOM 529 C C . LEU A 1 69 ? -4.135 -1.517 -8.191 1.00 88.12 69 LEU A C 1
ATOM 531 O O . LEU A 1 69 ? -5.021 -0.762 -7.789 1.00 88.12 69 LEU A O 1
ATOM 535 N N . TYR A 1 70 ? -3.181 -2.001 -7.408 1.00 93.75 70 TYR A N 1
ATOM 536 C CA . TYR A 1 70 ? -2.912 -1.503 -6.069 1.00 93.75 70 TYR A CA 1
ATOM 537 C C . TYR A 1 70 ? -1.998 -0.291 -6.156 1.00 93.75 70 TYR A C 1
ATOM 539 O O . TYR A 1 70 ? -1.015 -0.339 -6.887 1.00 93.75 70 TYR A O 1
ATOM 547 N N . GLU A 1 71 ? -2.294 0.758 -5.401 1.00 94.06 71 GLU A N 1
ATOM 548 C CA . GLU A 1 71 ? -1.449 1.943 -5.239 1.00 94.06 71 GLU A CA 1
ATOM 549 C C . GLU A 1 71 ? -1.303 2.266 -3.750 1.00 94.06 71 GLU A C 1
ATOM 551 O O . GLU A 1 71 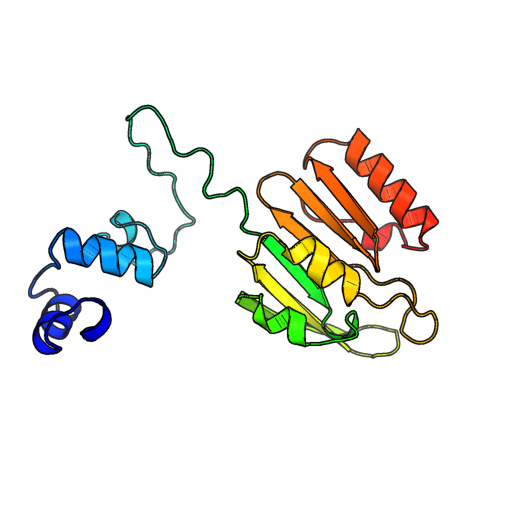? -2.286 2.239 -3.007 1.00 94.06 71 GLU A O 1
ATOM 556 N N . GLY A 1 72 ? -0.088 2.539 -3.283 1.00 93.94 72 GLY A N 1
ATOM 557 C CA . GLY A 1 72 ? 0.132 2.802 -1.864 1.00 93.94 72 GLY A CA 1
ATOM 558 C C . GLY A 1 72 ? 1.563 3.156 -1.509 1.00 93.94 72 GLY A C 1
ATOM 559 O O . GLY A 1 72 ? 2.394 3.412 -2.385 1.00 93.94 72 GLY A O 1
ATOM 560 N N . VAL A 1 73 ? 1.825 3.173 -0.203 1.00 93.94 73 VAL A N 1
ATOM 561 C CA . VAL A 1 73 ? 3.129 3.519 0.366 1.00 93.94 73 VAL A CA 1
ATOM 562 C C . VAL A 1 73 ? 3.583 2.397 1.285 1.00 93.94 73 VAL A C 1
ATOM 564 O O . VAL A 1 73 ? 2.888 2.030 2.226 1.00 93.94 73 VAL A O 1
ATOM 567 N N . LEU A 1 74 ? 4.761 1.850 1.007 1.00 95.06 74 LEU A N 1
ATOM 568 C CA . LEU A 1 74 ? 5.411 0.827 1.813 1.00 95.06 74 LEU A CA 1
ATOM 569 C C . LEU A 1 74 ? 6.637 1.423 2.496 1.00 95.06 74 LEU A C 1
ATOM 571 O O . LEU A 1 74 ? 7.498 1.998 1.836 1.00 95.06 74 LEU A O 1
ATOM 575 N N . ILE A 1 75 ? 6.753 1.236 3.806 1.00 93.88 75 ILE A N 1
ATOM 576 C CA . ILE A 1 75 ? 8.007 1.486 4.516 1.00 93.88 75 ILE A CA 1
ATOM 577 C C . ILE A 1 75 ? 8.895 0.256 4.347 1.00 93.88 75 ILE A C 1
ATOM 579 O O . ILE A 1 75 ? 8.524 -0.825 4.785 1.00 93.88 75 ILE A O 1
ATOM 583 N N . LYS A 1 76 ? 10.063 0.387 3.715 1.00 93.56 76 LYS A N 1
ATOM 584 C CA . LYS A 1 76 ? 10.928 -0.774 3.449 1.00 93.56 76 LYS A CA 1
ATOM 585 C C . LYS A 1 76 ? 11.320 -1.509 4.736 1.00 93.56 76 LYS A C 1
ATOM 587 O O . LYS A 1 76 ? 11.372 -2.730 4.771 1.00 93.56 76 LYS A O 1
ATOM 592 N N . GLU A 1 77 ? 11.571 -0.774 5.811 1.00 92.19 77 GLU A N 1
ATOM 593 C CA . GLU A 1 77 ? 11.989 -1.342 7.093 1.00 92.19 77 GLU A CA 1
ATOM 594 C C . GLU A 1 77 ? 10.853 -2.069 7.835 1.00 92.19 77 GLU A C 1
ATOM 596 O O . GLU A 1 77 ? 11.103 -2.656 8.884 1.00 92.19 77 GLU A O 1
ATOM 601 N N . SER A 1 78 ? 9.622 -2.048 7.305 1.00 93.06 78 SER A N 1
ATOM 602 C CA . SER A 1 78 ? 8.456 -2.705 7.900 1.00 93.06 78 SER A CA 1
ATOM 603 C C . SER A 1 78 ? 8.239 -4.150 7.434 1.00 93.06 78 SER A C 1
ATOM 605 O O . SER A 1 78 ? 7.321 -4.819 7.920 1.00 93.06 78 SER A O 1
ATOM 607 N N . ILE A 1 79 ? 9.082 -4.651 6.522 1.00 94.25 79 ILE A N 1
ATOM 608 C CA . ILE A 1 79 ? 9.000 -6.004 5.959 1.00 94.25 79 ILE A CA 1
ATOM 609 C C . ILE A 1 79 ? 10.228 -6.854 6.309 1.00 94.25 79 ILE A C 1
ATOM 611 O O . ILE A 1 79 ? 11.357 -6.378 6.359 1.00 94.25 79 ILE A O 1
ATOM 615 N N . GLU A 1 80 ? 10.010 -8.148 6.545 1.00 92.25 80 GLU A N 1
ATOM 616 C CA . GLU A 1 80 ? 11.058 -9.131 6.852 1.00 92.25 80 GLU A CA 1
ATOM 617 C C . GLU A 1 80 ? 11.821 -9.591 5.604 1.00 92.25 80 GLU A C 1
ATOM 619 O O . GLU A 1 80 ? 12.961 -10.045 5.706 1.00 92.25 80 GLU A O 1
ATOM 624 N N . ASN A 1 81 ? 11.177 -9.538 4.434 1.00 88.31 81 ASN A N 1
ATOM 625 C CA . ASN A 1 81 ? 11.690 -10.119 3.200 1.00 88.31 81 ASN A CA 1
ATOM 626 C C . ASN A 1 81 ? 11.418 -9.213 1.991 1.00 88.31 81 ASN A C 1
ATOM 628 O O . ASN A 1 81 ? 10.268 -9.013 1.596 1.00 88.31 81 ASN A O 1
ATOM 632 N N . ASP A 1 82 ? 12.500 -8.747 1.367 1.00 90.44 82 ASP A N 1
ATOM 633 C CA . ASP A 1 82 ? 12.486 -7.849 0.209 1.00 90.44 82 ASP A CA 1
ATOM 634 C C . ASP A 1 82 ? 11.966 -8.509 -1.088 1.00 90.44 82 ASP A C 1
ATOM 636 O O . ASP A 1 82 ? 11.674 -7.796 -2.042 1.00 90.44 82 ASP A O 1
ATOM 640 N N . LEU A 1 83 ? 11.766 -9.835 -1.151 1.00 89.62 83 LEU A N 1
ATOM 641 C CA . LEU A 1 83 ? 11.215 -10.516 -2.342 1.00 89.62 83 LEU A CA 1
ATOM 642 C C . LEU A 1 83 ? 9.808 -10.033 -2.719 1.00 89.62 83 LEU A C 1
ATOM 644 O O . LEU A 1 83 ? 9.364 -10.210 -3.851 1.00 89.62 83 LEU A O 1
ATOM 648 N N . VAL A 1 84 ? 9.077 -9.419 -1.784 1.00 90.56 84 VAL A N 1
ATOM 649 C CA . VAL A 1 84 ? 7.779 -8.814 -2.103 1.00 90.56 84 VAL A CA 1
ATOM 650 C C . VAL A 1 84 ? 7.919 -7.612 -3.049 1.00 90.56 84 VAL A C 1
ATOM 652 O O . VAL A 1 84 ? 6.979 -7.298 -3.779 1.00 90.56 84 VAL A O 1
ATOM 655 N N . LEU A 1 85 ? 9.091 -6.965 -3.071 1.00 91.69 85 LEU A N 1
ATOM 656 C CA . LEU A 1 85 ? 9.374 -5.801 -3.908 1.00 91.69 85 LEU A CA 1
ATOM 657 C C . LEU A 1 85 ? 9.414 -6.156 -5.402 1.00 91.69 85 LEU A C 1
ATOM 659 O O . LEU A 1 85 ? 9.092 -5.301 -6.222 1.00 91.69 85 LEU A O 1
ATOM 663 N N . ASP A 1 86 ? 9.698 -7.413 -5.761 1.00 91.38 86 ASP A N 1
ATOM 664 C CA . ASP A 1 86 ? 9.684 -7.889 -7.155 1.00 91.38 86 ASP A CA 1
ATOM 665 C C . ASP A 1 86 ? 8.282 -7.823 -7.792 1.00 91.38 86 ASP A C 1
ATOM 667 O O . ASP A 1 86 ? 8.135 -7.824 -9.015 1.00 91.38 86 ASP A O 1
ATOM 671 N N . TYR A 1 87 ? 7.231 -7.738 -6.971 1.00 90.44 87 TYR A N 1
ATOM 672 C CA . TYR A 1 87 ? 5.845 -7.592 -7.423 1.00 90.44 87 TYR A CA 1
ATOM 673 C C . TYR A 1 87 ? 5.380 -6.132 -7.492 1.00 90.44 87 TYR A C 1
ATOM 675 O O . TYR A 1 87 ? 4.197 -5.876 -7.752 1.00 90.44 87 TYR A O 1
ATOM 683 N N . LEU A 1 88 ? 6.276 -5.176 -7.238 1.00 91.50 88 LEU A N 1
ATOM 684 C CA . LEU A 1 88 ? 5.976 -3.753 -7.178 1.00 91.50 88 LEU A CA 1
ATOM 685 C C . LEU A 1 88 ? 6.601 -3.007 -8.359 1.00 91.50 88 LEU A C 1
ATOM 687 O O . LEU A 1 88 ? 7.757 -3.200 -8.715 1.00 91.50 88 LEU A O 1
ATOM 691 N N . THR A 1 89 ? 5.840 -2.079 -8.930 1.00 91.62 89 THR A N 1
ATOM 692 C CA . THR A 1 89 ? 6.390 -0.984 -9.732 1.00 91.62 89 THR A CA 1
ATOM 693 C C . THR A 1 89 ? 6.656 0.179 -8.788 1.00 91.62 89 THR A C 1
ATOM 695 O O . THR A 1 89 ? 5.720 0.714 -8.194 1.00 91.62 89 THR A O 1
ATOM 698 N N . ILE A 1 90 ? 7.923 0.552 -8.615 1.00 91.94 90 ILE A N 1
ATOM 699 C CA . ILE A 1 90 ? 8.312 1.667 -7.747 1.00 91.94 90 ILE A CA 1
ATOM 700 C C . ILE A 1 90 ? 8.111 2.976 -8.512 1.00 91.94 90 ILE A C 1
ATOM 702 O O . ILE A 1 90 ? 8.767 3.217 -9.522 1.00 91.94 90 ILE A O 1
ATOM 706 N N . ASN A 1 91 ? 7.215 3.823 -8.011 1.00 86.31 91 ASN A N 1
ATOM 707 C CA . ASN A 1 91 ? 6.880 5.109 -8.622 1.00 86.31 91 ASN A CA 1
ATOM 708 C C . ASN A 1 91 ? 7.744 6.242 -8.054 1.00 86.31 91 ASN A C 1
ATOM 710 O O . ASN A 1 91 ? 8.124 7.164 -8.771 1.00 86.31 91 ASN A O 1
ATOM 714 N N . LYS A 1 92 ? 8.023 6.195 -6.745 1.00 91.62 92 LYS A N 1
ATOM 715 C CA . LYS A 1 92 ? 8.783 7.218 -6.014 1.00 91.62 92 LYS A CA 1
ATOM 716 C C . LYS A 1 92 ? 9.404 6.605 -4.762 1.00 91.62 92 LYS A C 1
ATOM 718 O O . LYS A 1 92 ? 8.799 5.735 -4.141 1.00 91.62 92 LYS A O 1
ATOM 723 N N . VAL A 1 93 ? 10.581 7.087 -4.369 1.00 91.44 93 VAL A N 1
ATOM 724 C CA . VAL A 1 93 ? 11.226 6.733 -3.097 1.00 91.44 93 VAL A CA 1
ATOM 725 C C . VAL A 1 93 ? 11.561 8.009 -2.335 1.00 91.44 93 VAL A C 1
ATOM 727 O O . VAL A 1 93 ? 12.108 8.950 -2.908 1.00 91.44 93 VAL A O 1
ATOM 730 N N . GLU A 1 94 ? 11.235 8.038 -1.047 1.00 92.69 94 GLU A N 1
ATOM 731 C CA . GLU A 1 94 ? 11.543 9.130 -0.127 1.00 92.69 94 GLU A CA 1
ATOM 732 C C . GLU A 1 94 ? 12.225 8.605 1.136 1.00 92.69 94 GLU A C 1
ATOM 734 O O . GLU A 1 94 ? 12.019 7.464 1.547 1.00 92.69 94 GLU A O 1
ATOM 739 N N . ILE A 1 95 ? 13.017 9.465 1.777 1.00 91.88 95 ILE A N 1
ATOM 740 C CA . ILE A 1 95 ? 13.609 9.192 3.087 1.00 91.88 95 ILE A CA 1
ATOM 741 C C . ILE A 1 95 ? 12.889 10.046 4.124 1.00 91.88 95 ILE A C 1
ATOM 743 O O . ILE A 1 95 ? 12.989 11.274 4.112 1.00 91.88 95 ILE A O 1
ATOM 747 N N . TRP A 1 96 ? 12.164 9.400 5.030 1.00 88.94 96 TRP A N 1
ATOM 748 C CA . TRP A 1 96 ? 11.444 10.058 6.113 1.00 88.94 96 TRP A CA 1
ATOM 749 C C . TRP A 1 96 ? 12.280 10.017 7.384 1.00 88.94 96 TRP A C 1
ATOM 751 O O . TRP A 1 96 ? 12.694 8.953 7.838 1.00 88.94 96 TRP A O 1
ATOM 761 N N . LYS A 1 97 ? 12.546 11.185 7.970 1.00 87.00 97 LYS A N 1
ATOM 762 C CA . LYS A 1 97 ? 13.277 11.282 9.234 1.00 87.00 97 LYS A CA 1
ATOM 763 C C . LYS A 1 97 ? 12.334 10.980 10.391 1.00 87.00 97 LYS A C 1
ATOM 765 O O . LYS A 1 97 ? 11.287 11.608 10.517 1.00 87.00 97 LYS A O 1
ATOM 770 N N . THR A 1 98 ? 12.738 10.063 11.257 1.00 82.25 98 THR A N 1
ATOM 771 C CA . THR A 1 98 ? 11.953 9.638 12.416 1.00 82.25 98 THR A CA 1
ATOM 772 C C . THR A 1 98 ? 12.654 10.072 13.701 1.00 82.25 98 THR A C 1
ATOM 774 O O . THR A 1 98 ? 13.849 10.386 13.710 1.00 82.25 98 THR A O 1
ATOM 777 N N . GLN A 1 99 ? 11.911 10.106 14.808 1.00 74.00 99 GLN A N 1
ATOM 778 C CA . GLN A 1 99 ? 12.502 10.280 16.140 1.00 74.00 99 GLN A CA 1
ATOM 779 C C . GLN A 1 99 ? 12.888 8.941 16.797 1.00 74.00 99 GLN A C 1
ATOM 781 O O . GLN A 1 99 ? 13.427 8.938 17.901 1.00 74.00 99 GLN A O 1
ATOM 786 N N . GLY A 1 100 ? 12.614 7.812 16.132 1.00 70.50 100 GLY A N 1
ATOM 787 C CA . GLY A 1 100 ? 12.808 6.463 16.662 1.00 70.50 100 GLY A CA 1
ATOM 788 C C . GLY A 1 100 ? 14.038 5.748 16.101 1.00 70.50 100 GLY A C 1
ATOM 789 O O . GLY A 1 100 ? 14.883 6.333 15.424 1.00 70.50 100 GLY A O 1
ATOM 790 N N . ASN A 1 101 ? 14.126 4.448 16.386 1.00 64.88 101 ASN A N 1
ATOM 791 C CA . ASN A 1 101 ? 15.060 3.537 15.731 1.00 64.88 101 ASN A CA 1
ATOM 792 C C . ASN A 1 101 ? 14.267 2.628 14.775 1.00 64.88 101 ASN A C 1
ATOM 794 O O . ASN A 1 101 ? 13.358 1.946 15.248 1.00 64.88 101 ASN A O 1
ATOM 798 N N . PRO A 1 102 ? 14.596 2.590 13.470 1.00 73.19 102 PRO A N 1
ATOM 799 C CA . PRO A 1 102 ? 15.666 3.334 12.796 1.00 73.19 102 PRO A CA 1
ATOM 800 C C . PRO A 1 102 ? 15.344 4.828 12.616 1.00 73.19 102 PRO A C 1
ATOM 802 O O . PRO A 1 102 ? 14.186 5.207 12.458 1.00 73.19 102 PRO A O 1
ATOM 805 N N . LYS A 1 103 ? 16.394 5.666 12.589 1.00 83.69 103 LYS A N 1
ATOM 806 C CA . LYS A 1 103 ? 16.307 7.141 12.458 1.00 83.69 103 LYS A CA 1
ATOM 807 C C . LYS A 1 103 ? 15.698 7.621 11.139 1.00 83.69 103 LYS A C 1
ATOM 809 O O . LYS A 1 103 ? 15.337 8.791 11.010 1.00 83.69 103 LYS A O 1
ATOM 814 N N . TYR A 1 104 ? 15.652 6.739 10.150 1.00 87.88 104 TYR A N 1
ATOM 815 C CA . TYR A 1 104 ? 15.135 7.013 8.824 1.00 87.88 104 TYR A CA 1
ATOM 816 C C . TYR A 1 104 ? 14.295 5.833 8.362 1.00 87.88 104 TYR A C 1
ATOM 818 O O . TYR A 1 104 ? 14.667 4.684 8.605 1.00 87.88 104 TYR A O 1
ATOM 826 N N . TRP A 1 105 ? 13.195 6.141 7.690 1.00 91.56 105 TRP A N 1
ATOM 827 C CA . TRP A 1 105 ? 12.368 5.182 6.974 1.00 91.56 105 TRP A CA 1
ATOM 828 C C . TRP A 1 105 ? 12.465 5.435 5.479 1.00 91.56 105 TRP A C 1
ATOM 830 O O . TRP A 1 105 ? 12.438 6.584 5.034 1.00 91.56 105 TRP A O 1
ATOM 840 N N . THR A 1 106 ? 12.559 4.358 4.711 1.00 92.38 106 THR A N 1
ATOM 841 C CA . THR A 1 106 ? 12.527 4.397 3.254 1.00 92.38 106 THR A CA 1
ATOM 842 C C . THR A 1 106 ? 11.082 4.213 2.810 1.00 92.38 106 THR A C 1
ATOM 844 O O . THR A 1 106 ? 10.575 3.092 2.772 1.00 92.38 106 THR A O 1
ATOM 847 N N . ALA A 1 107 ? 10.404 5.314 2.491 1.00 93.75 107 ALA A N 1
ATOM 848 C CA . ALA A 1 107 ? 9.041 5.284 1.983 1.00 93.75 107 ALA A CA 1
ATOM 849 C C . ALA A 1 107 ? 9.051 5.027 0.472 1.00 93.75 107 ALA A C 1
ATOM 851 O O . ALA A 1 107 ? 9.553 5.832 -0.314 1.00 93.75 107 ALA A O 1
ATOM 852 N N . ILE A 1 108 ? 8.498 3.890 0.067 1.00 93.88 108 ILE A N 1
ATOM 853 C CA . ILE A 1 108 ? 8.386 3.440 -1.317 1.00 93.88 108 ILE A CA 1
ATOM 854 C C . ILE A 1 108 ? 6.936 3.621 -1.750 1.00 93.88 108 ILE A C 1
ATOM 856 O O . ILE A 1 108 ? 6.048 2.903 -1.298 1.00 93.88 108 ILE A O 1
ATOM 860 N N . TYR A 1 109 ? 6.697 4.558 -2.659 1.00 92.94 109 TYR A N 1
ATOM 861 C CA . TYR A 1 109 ? 5.410 4.711 -3.323 1.00 92.94 109 TYR A CA 1
ATOM 862 C C . TYR A 1 109 ? 5.375 3.740 -4.489 1.00 92.94 109 TYR A C 1
ATOM 864 O O . TYR A 1 109 ? 6.246 3.781 -5.365 1.00 92.94 109 TYR A O 1
ATOM 872 N N . PHE A 1 110 ? 4.376 2.872 -4.510 1.00 93.75 110 PHE A N 1
ATOM 873 C CA . PHE A 1 110 ? 4.336 1.769 -5.454 1.00 93.75 110 PHE A CA 1
ATOM 874 C C . PHE A 1 110 ? 2.987 1.646 -6.142 1.00 93.75 110 PHE A C 1
ATOM 876 O O . PHE A 1 110 ? 1.955 2.096 -5.641 1.00 93.75 110 PHE A O 1
ATOM 883 N N . THR A 1 111 ? 3.011 0.957 -7.280 1.00 93.94 111 THR A N 1
ATOM 884 C CA . THR A 1 111 ? 1.838 0.285 -7.828 1.00 93.94 111 THR A CA 1
ATOM 885 C C . THR A 1 111 ? 2.080 -1.216 -7.964 1.00 93.94 111 THR A C 1
ATOM 887 O O . THR A 1 111 ? 3.211 -1.654 -8.159 1.00 93.94 111 THR A O 1
ATOM 890 N N . SER A 1 112 ? 1.037 -2.036 -7.860 1.00 92.19 112 SER A N 1
ATOM 891 C CA . SER A 1 112 ? 1.125 -3.474 -8.135 1.00 92.19 112 SER A CA 1
ATOM 892 C C . SER A 1 112 ? -0.083 -3.955 -8.919 1.00 92.19 112 SER A C 1
ATOM 894 O O . SER A 1 112 ? -1.212 -3.576 -8.634 1.00 92.19 112 SER A O 1
ATOM 896 N N . THR A 1 113 ? 0.161 -4.821 -9.900 1.00 90.81 113 THR A N 1
ATOM 897 C CA . THR A 1 113 ? -0.893 -5.523 -10.655 1.00 90.81 113 THR A CA 1
ATOM 898 C C . THR A 1 113 ? -1.074 -6.966 -10.179 1.00 90.81 113 THR A C 1
ATOM 900 O O . THR A 1 113 ? -1.919 -7.698 -10.698 1.00 90.81 113 THR A O 1
ATOM 903 N N . ASN A 1 114 ? -0.277 -7.402 -9.194 1.00 88.94 114 ASN A N 1
ATOM 904 C CA . ASN A 1 114 ? -0.369 -8.747 -8.653 1.00 88.94 114 ASN A CA 1
ATOM 905 C C . ASN A 1 114 ? -1.614 -8.858 -7.766 1.00 88.94 114 ASN A C 1
ATOM 907 O O . ASN A 1 114 ? -1.682 -8.261 -6.697 1.00 88.94 114 ASN A O 1
ATOM 911 N N . ARG A 1 115 ? -2.584 -9.671 -8.187 1.00 87.38 115 ARG A N 1
ATOM 912 C CA . ARG A 1 115 ? -3.852 -9.871 -7.468 1.00 87.38 115 ARG A CA 1
ATOM 913 C C . ARG A 1 115 ? -3.684 -10.503 -6.084 1.00 87.38 115 ARG A C 1
ATOM 915 O O . ARG A 1 115 ? -4.531 -10.282 -5.227 1.00 87.38 115 ARG A O 1
ATOM 922 N N . ASP A 1 116 ? -2.614 -11.266 -5.862 1.00 89.69 116 ASP A N 1
ATOM 923 C CA . ASP A 1 116 ? -2.313 -11.878 -4.560 1.00 89.69 116 ASP A CA 1
ATOM 924 C C . ASP A 1 116 ? -1.456 -10.969 -3.663 1.00 89.69 116 ASP A C 1
ATOM 926 O O . ASP A 1 116 ? -1.071 -11.357 -2.561 1.00 89.69 116 ASP A O 1
ATOM 930 N N . PHE A 1 117 ? -1.171 -9.736 -4.102 1.00 93.31 117 PHE A N 1
ATOM 931 C CA . PHE A 1 117 ? -0.347 -8.789 -3.356 1.00 93.31 117 PHE A CA 1
ATOM 932 C C . PHE A 1 117 ? -0.777 -8.604 -1.888 1.00 93.31 117 PHE A C 1
ATOM 934 O O . PHE A 1 117 ? 0.102 -8.701 -1.031 1.00 93.31 117 PHE A O 1
ATOM 941 N N . PRO A 1 118 ? -2.075 -8.440 -1.539 1.00 94.56 118 PRO A N 1
ATOM 942 C CA . PRO A 1 118 ? -2.488 -8.329 -0.138 1.00 94.56 118 PRO A CA 1
ATOM 943 C C . PRO A 1 118 ? -2.071 -9.534 0.718 1.00 94.56 118 PRO A C 1
ATOM 945 O O . PRO A 1 118 ? -1.633 -9.363 1.854 1.00 94.56 118 PRO A O 1
ATOM 948 N N . ASN A 1 119 ? -2.160 -10.753 0.177 1.00 94.06 119 ASN A N 1
ATOM 949 C CA . ASN A 1 119 ? -1.741 -11.955 0.897 1.00 94.06 119 ASN A CA 1
ATOM 950 C C . ASN A 1 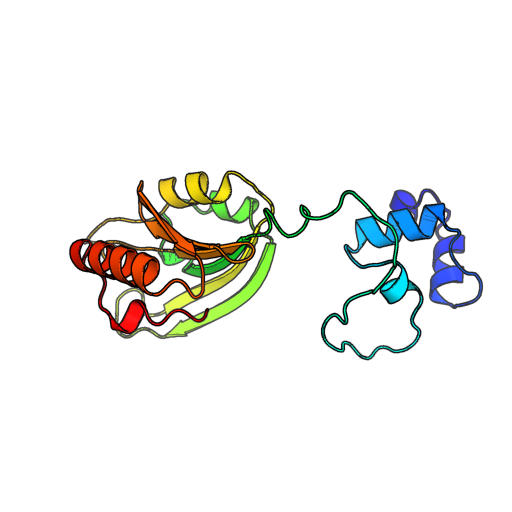119 ? -0.218 -12.041 0.999 1.00 94.06 119 ASN A C 1
ATOM 952 O O . ASN A 1 119 ? 0.300 -12.343 2.075 1.00 94.06 119 ASN A O 1
ATOM 956 N N . LEU A 1 120 ? 0.503 -11.761 -0.090 1.00 94.75 120 LEU A N 1
ATOM 957 C CA . LEU A 1 120 ? 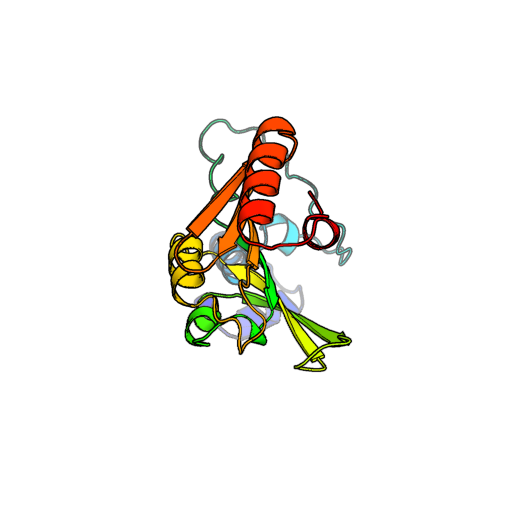1.967 -11.758 -0.104 1.00 94.75 120 LEU A CA 1
ATOM 958 C C . LEU A 1 120 ? 2.542 -10.767 0.907 1.00 94.75 120 LEU A C 1
ATOM 960 O O . LEU A 1 120 ? 3.368 -11.159 1.731 1.00 94.75 120 LEU A O 1
ATOM 964 N N . ILE A 1 121 ? 2.063 -9.520 0.898 1.00 95.75 121 ILE A N 1
ATOM 965 C CA . ILE A 1 121 ? 2.566 -8.486 1.802 1.00 95.75 121 ILE A CA 1
ATOM 966 C C . ILE A 1 121 ? 2.221 -8.825 3.259 1.00 95.75 121 ILE A C 1
ATOM 968 O O . ILE A 1 121 ? 3.090 -8.742 4.122 1.00 95.75 121 ILE A O 1
ATOM 972 N N . SER A 1 122 ? 1.025 -9.374 3.530 1.00 96.31 122 SER A N 1
ATOM 973 C CA . SER A 1 122 ? 0.635 -9.806 4.886 1.00 96.31 122 SER A CA 1
ATOM 974 C C . SER A 1 122 ? 1.560 -10.868 5.497 1.00 96.31 122 SER A C 1
ATOM 976 O O . SER A 1 122 ? 1.679 -10.951 6.718 1.00 96.31 122 SER A O 1
ATOM 978 N N . LYS A 1 123 ? 2.235 -11.687 4.678 1.00 95.62 123 LYS A N 1
ATOM 979 C CA . LYS A 1 123 ? 3.167 -12.725 5.149 1.00 95.62 123 LYS A CA 1
ATOM 980 C C . LYS A 1 123 ? 4.548 -12.189 5.504 1.00 95.62 123 LYS A C 1
ATOM 982 O O . LYS A 1 123 ? 5.286 -12.894 6.183 1.00 95.62 123 LYS A O 1
ATOM 987 N N . VAL A 1 124 ? 4.903 -11.000 5.027 1.00 95.31 124 VAL A N 1
ATOM 988 C CA . VAL A 1 124 ? 6.238 -10.423 5.222 1.00 95.31 124 VAL A CA 1
ATOM 989 C C . VAL A 1 124 ? 6.229 -9.199 6.130 1.00 95.31 124 VAL A C 1
ATOM 991 O O . VAL A 1 124 ? 7.302 -8.778 6.537 1.00 95.31 124 VAL A O 1
ATOM 994 N N . MET A 1 125 ? 5.064 -8.640 6.477 1.00 95.88 125 MET A N 1
ATOM 995 C CA . MET A 1 125 ? 4.978 -7.557 7.464 1.00 95.88 125 MET A CA 1
ATOM 996 C C . MET A 1 125 ? 5.574 -7.975 8.816 1.00 95.88 125 MET A C 1
ATOM 998 O O . MET A 1 125 ? 5.344 -9.086 9.298 1.00 95.88 125 MET A O 1
ATOM 1002 N N . ILE A 1 126 ? 6.301 -7.062 9.453 1.00 93.81 126 ILE A N 1
ATOM 1003 C CA . ILE A 1 126 ? 6.876 -7.260 10.785 1.00 93.81 126 ILE A CA 1
ATOM 1004 C C . ILE A 1 126 ? 5.805 -7.055 11.865 1.00 93.81 126 ILE A C 1
ATOM 1006 O O . ILE A 1 126 ? 5.070 -6.071 11.853 1.00 93.81 126 ILE A O 1
ATOM 1010 N N . SER A 1 127 ? 5.758 -7.961 12.843 1.00 91.12 127 SER A N 1
ATOM 1011 C CA . SER A 1 127 ? 4.922 -7.841 14.048 1.00 91.12 127 SER A CA 1
ATOM 1012 C C . SER A 1 127 ? 5.721 -8.137 15.321 1.00 91.12 127 SER A C 1
ATOM 1014 O O . SER A 1 127 ? 5.323 -8.966 16.138 1.00 91.12 127 SER A O 1
ATOM 1016 N N . ASP A 1 128 ? 6.891 -7.516 15.447 1.00 85.81 128 ASP A N 1
ATOM 1017 C CA . ASP A 1 128 ? 7.876 -7.779 16.498 1.00 85.81 128 ASP A CA 1
ATOM 1018 C C . ASP A 1 128 ? 8.141 -6.494 17.294 1.00 85.81 128 ASP A C 1
ATOM 1020 O O . ASP A 1 128 ? 8.579 -5.483 16.739 1.00 85.81 128 ASP A O 1
ATOM 1024 N N . GLU A 1 129 ? 7.898 -6.532 18.608 1.00 81.75 129 GLU A N 1
ATOM 1025 C CA . GLU A 1 129 ? 8.100 -5.398 19.521 1.00 81.75 129 GLU A CA 1
ATOM 1026 C C . GLU A 1 129 ? 9.534 -4.852 19.496 1.00 81.75 129 GLU A C 1
ATOM 1028 O O . GLU A 1 129 ? 9.741 -3.644 19.614 1.00 81.75 129 GLU A O 1
ATOM 1033 N N . THR A 1 130 ? 10.531 -5.707 19.260 1.00 79.56 130 THR A N 1
ATOM 1034 C CA . THR A 1 130 ? 11.944 -5.308 19.173 1.00 79.56 130 THR A CA 1
ATOM 1035 C C . THR A 1 130 ? 12.287 -4.600 17.862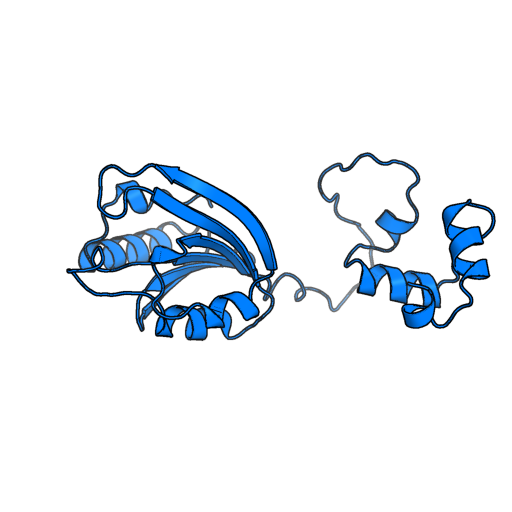 1.00 79.56 130 THR A C 1
ATOM 1037 O O . THR A 1 130 ? 13.313 -3.924 17.772 1.00 79.56 130 THR A O 1
ATOM 1040 N N . LYS A 1 131 ? 11.419 -4.714 16.850 1.00 79.06 131 LYS A N 1
ATOM 1041 C CA . LYS A 1 131 ? 11.587 -4.131 15.513 1.00 79.06 131 LYS A CA 1
ATOM 1042 C C . LYS A 1 131 ? 10.552 -3.050 15.209 1.00 79.06 131 LYS A C 1
ATOM 1044 O O . LYS A 1 131 ? 10.217 -2.841 14.051 1.00 79.06 131 LYS A O 1
ATOM 1049 N N . GLY A 1 132 ? 10.046 -2.353 16.224 1.00 73.81 132 GLY A N 1
ATOM 1050 C CA . GLY A 1 132 ? 9.075 -1.269 16.034 1.00 73.81 132 GLY A CA 1
ATOM 1051 C C . GLY A 1 132 ? 7.612 -1.696 16.167 1.00 73.81 132 GLY A C 1
ATOM 1052 O O . GLY A 1 132 ? 6.726 -0.908 15.853 1.00 73.81 132 GLY A O 1
ATOM 1053 N N . GLY A 1 133 ? 7.350 -2.902 16.676 1.00 84.56 133 GLY A N 1
ATOM 1054 C CA . GLY A 1 133 ? 6.010 -3.364 17.015 1.00 84.56 133 GLY A CA 1
ATOM 1055 C C . GLY A 1 133 ? 5.247 -3.923 15.823 1.00 84.56 133 GLY A C 1
ATOM 1056 O O . GLY A 1 133 ? 5.786 -4.664 14.999 1.00 84.56 133 GLY A O 1
ATOM 1057 N N . ASN A 1 134 ? 3.954 -3.616 15.783 1.00 90.12 134 ASN A N 1
ATOM 1058 C CA . ASN A 1 134 ? 3.043 -4.130 14.775 1.00 90.12 134 ASN A CA 1
ATOM 1059 C C . ASN A 1 134 ? 2.995 -3.186 13.574 1.00 90.12 134 ASN A C 1
ATOM 1061 O O . ASN A 1 134 ? 2.307 -2.167 13.600 1.00 90.12 134 ASN A O 1
ATOM 1065 N N . TRP A 1 135 ? 3.742 -3.516 12.528 1.00 93.25 135 TRP A N 1
ATOM 1066 C CA . TRP A 1 135 ? 3.763 -2.709 11.323 1.00 93.25 135 TRP A CA 1
ATOM 1067 C C . TRP A 1 135 ? 2.566 -2.988 10.428 1.00 93.25 135 TRP A C 1
ATOM 1069 O O . TRP A 1 135 ? 2.048 -4.106 10.359 1.00 93.25 135 TRP A O 1
ATOM 1079 N N . PHE A 1 136 ? 2.188 -1.968 9.664 1.00 94.50 136 PHE A N 1
ATOM 1080 C CA . PHE A 1 136 ? 1.212 -2.096 8.598 1.00 94.50 136 PHE A CA 1
ATOM 1081 C C . PHE A 1 136 ? 1.678 -1.397 7.325 1.00 94.50 136 PHE A C 1
ATOM 1083 O O . PHE A 1 136 ? 2.582 -0.561 7.335 1.00 94.50 136 PHE A O 1
ATOM 1090 N N . VAL A 1 137 ? 1.033 -1.763 6.228 1.00 94.81 137 VAL A N 1
ATOM 1091 C CA . VAL A 1 137 ? 1.096 -1.062 4.949 1.00 94.81 137 VAL A CA 1
ATOM 1092 C C . VAL A 1 137 ? -0.317 -0.649 4.565 1.00 94.81 137 VAL A C 1
ATOM 1094 O O . VAL A 1 137 ? -1.264 -1.422 4.756 1.00 94.81 137 VAL A O 1
ATOM 1097 N N . ASP A 1 138 ? -0.464 0.560 4.030 1.00 93.69 138 ASP A N 1
ATOM 1098 C CA . ASP A 1 138 ? -1.724 1.028 3.473 1.00 93.69 138 ASP A CA 1
ATOM 1099 C C . ASP A 1 138 ? -1.629 1.210 1.955 1.00 93.69 138 ASP A C 1
ATOM 1101 O O . ASP A 1 138 ? -0.638 1.691 1.401 1.00 93.69 138 ASP A O 1
ATOM 1105 N N . PHE A 1 139 ? -2.676 0.774 1.265 1.00 94.50 139 PHE A N 1
ATOM 1106 C CA . PHE A 1 139 ? -2.811 0.922 -0.180 1.00 94.50 139 PHE A CA 1
ATOM 1107 C C . PHE A 1 139 ? -4.288 0.890 -0.574 1.00 94.50 139 PHE A C 1
ATOM 1109 O O . PHE A 1 139 ? -5.155 0.566 0.239 1.00 94.50 139 PHE A O 1
ATOM 1116 N N . LYS A 1 140 ? -4.608 1.236 -1.819 1.00 93.12 140 LYS A N 1
ATOM 1117 C CA . LYS A 1 140 ? -5.969 1.165 -2.361 1.00 93.12 140 LYS A CA 1
ATOM 1118 C C . LYS A 1 140 ? -6.011 0.503 -3.728 1.00 93.12 140 LYS A C 1
ATOM 1120 O O . LYS A 1 140 ? -5.007 0.440 -4.427 1.00 93.12 140 LYS A O 1
ATOM 1125 N N . THR A 1 141 ? -7.182 -0.003 -4.098 1.00 90.88 141 THR A N 1
ATOM 1126 C CA . THR A 1 141 ? -7.526 -0.342 -5.485 1.00 90.88 141 THR A CA 1
ATOM 1127 C C . THR A 1 141 ? -8.975 0.056 -5.734 1.00 90.88 141 THR A C 1
ATOM 1129 O O . THR A 1 141 ? -9.871 -0.320 -4.970 1.00 90.88 141 THR A O 1
ATOM 1132 N N . GLY A 1 142 ? -9.211 0.879 -6.757 1.00 86.94 142 GLY A N 1
ATOM 1133 C CA . GLY A 1 142 ? -10.504 1.541 -6.933 1.00 86.94 142 GLY A CA 1
ATOM 1134 C C . GLY A 1 142 ? -10.938 2.261 -5.649 1.00 86.94 142 GLY A C 1
ATOM 1135 O O . GLY A 1 142 ? -10.172 3.033 -5.079 1.00 86.94 142 GLY A O 1
ATOM 1136 N N . ASN A 1 143 ? -12.140 1.946 -5.162 1.00 88.88 143 ASN A N 1
ATOM 1137 C CA . ASN A 1 143 ? -12.710 2.545 -3.950 1.00 88.88 143 ASN A CA 1
ATOM 1138 C C . ASN A 1 143 ? -12.484 1.700 -2.689 1.00 88.88 143 ASN A C 1
ATOM 1140 O O . ASN A 1 143 ? -13.194 1.879 -1.707 1.00 88.88 143 ASN A O 1
ATOM 1144 N N . ILE A 1 144 ? -11.551 0.749 -2.699 1.00 89.75 144 ILE A N 1
ATOM 1145 C CA . ILE A 1 144 ? -11.278 -0.103 -1.537 1.00 89.75 144 ILE A CA 1
ATOM 1146 C C . ILE A 1 144 ? -9.910 0.263 -0.975 1.00 89.75 144 ILE A C 1
ATOM 1148 O O . ILE A 1 144 ? -8.900 0.118 -1.667 1.00 89.75 144 ILE A O 1
ATOM 1152 N N . LYS A 1 145 ? -9.876 0.690 0.290 1.00 93.00 145 LYS A N 1
ATOM 1153 C CA . LYS A 1 145 ? -8.643 0.878 1.059 1.00 93.00 145 LYS A CA 1
ATOM 1154 C C . LYS A 1 145 ? -8.297 -0.421 1.780 1.00 93.00 145 LYS A C 1
ATOM 1156 O O . LYS A 1 145 ? -9.183 -1.081 2.316 1.00 93.00 145 LYS A O 1
ATOM 1161 N N . PHE A 1 146 ? -7.018 -0.768 1.808 1.00 95.12 146 PHE A N 1
ATOM 1162 C CA . PHE A 1 146 ? -6.459 -1.921 2.503 1.00 95.12 146 PHE A CA 1
ATOM 1163 C C . PHE A 1 146 ? -5.473 -1.450 3.556 1.00 95.12 146 PHE A C 1
ATOM 1165 O O . PHE A 1 146 ? -4.612 -0.627 3.253 1.00 95.12 146 PHE A O 1
ATOM 1172 N N . ILE A 1 147 ? -5.577 -2.030 4.748 1.00 95.50 147 ILE A N 1
ATOM 1173 C CA . ILE A 1 147 ? -4.631 -1.874 5.850 1.00 95.50 147 ILE A CA 1
ATOM 1174 C C . ILE A 1 147 ? -4.156 -3.275 6.210 1.00 95.50 147 ILE A C 1
ATOM 1176 O O . ILE A 1 147 ? -4.932 -4.100 6.704 1.00 95.50 147 ILE A O 1
ATOM 1180 N N . VAL A 1 148 ? -2.903 -3.579 5.887 1.00 96.31 148 VAL A N 1
ATOM 1181 C CA . VAL A 1 148 ? -2.382 -4.944 5.976 1.00 96.31 148 VAL A CA 1
ATOM 1182 C C . VAL A 1 148 ? -1.307 -5.036 7.041 1.00 96.31 148 VAL A C 1
ATOM 1184 O O . VAL A 1 148 ? -0.282 -4.370 6.955 1.00 96.31 148 VAL A O 1
ATOM 1187 N N . PHE A 1 149 ? -1.553 -5.908 8.012 1.00 96.00 149 PHE A N 1
ATOM 1188 C CA . PHE A 1 149 ? -0.649 -6.308 9.082 1.00 96.00 149 PHE A CA 1
ATOM 1189 C C . PHE A 1 149 ? -0.119 -7.718 8.822 1.00 96.00 149 PHE A C 1
ATOM 1191 O O . PHE A 1 149 ? -0.566 -8.426 7.909 1.00 96.00 149 PHE A O 1
ATOM 1198 N N . ARG A 1 150 ? 0.780 -8.179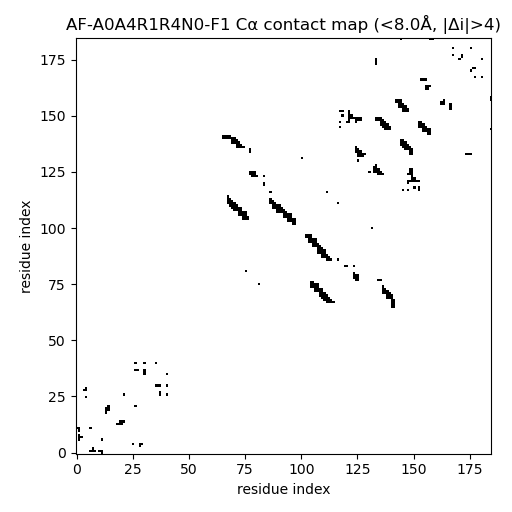 9.695 1.00 95.06 150 ARG A N 1
ATOM 1199 C CA . ARG A 1 150 ? 1.219 -9.573 9.695 1.00 95.06 150 ARG A CA 1
ATOM 1200 C C . ARG A 1 150 ? 0.030 -10.517 9.879 1.00 95.06 150 ARG A C 1
ATOM 1202 O O . ARG A 1 150 ? -0.633 -10.505 10.912 1.00 95.06 150 ARG A O 1
ATOM 1209 N N . ASN A 1 151 ? -0.234 -11.345 8.869 1.00 94.12 151 ASN A N 1
ATOM 1210 C CA . ASN A 1 151 ? -1.323 -12.330 8.830 1.00 94.12 151 ASN A CA 1
ATOM 1211 C C . ASN A 1 151 ? -2.746 -11.757 9.046 1.00 94.12 151 ASN A C 1
ATOM 1213 O O . ASN A 1 151 ? -3.667 -12.518 9.344 1.00 94.12 151 ASN A O 1
ATOM 1217 N N . LYS A 1 152 ? -2.956 -10.441 8.896 1.00 94.69 152 LYS A N 1
ATOM 1218 C CA . LYS A 1 152 ? -4.279 -9.809 9.023 1.00 94.69 152 LYS A CA 1
ATOM 1219 C C . LYS A 1 152 ? -4.454 -8.718 7.973 1.00 94.69 152 LYS A C 1
ATOM 1221 O O . LYS A 1 152 ? -3.650 -7.800 7.873 1.00 94.69 152 LYS A O 1
ATOM 1226 N N . ILE A 1 153 ? -5.530 -8.821 7.200 1.00 96.44 153 ILE A N 1
ATOM 1227 C CA . ILE A 1 153 ? -5.876 -7.879 6.132 1.00 96.44 153 ILE A CA 1
ATOM 1228 C C . ILE A 1 153 ? -7.197 -7.224 6.514 1.00 96.44 153 ILE A C 1
ATOM 1230 O O . ILE A 1 153 ? -8.224 -7.898 6.594 1.00 96.44 153 ILE A O 1
ATOM 1234 N N . LEU A 1 154 ? -7.167 -5.917 6.743 1.00 95.94 154 LEU A N 1
ATOM 1235 C CA . LEU A 1 154 ? -8.355 -5.094 6.921 1.00 95.94 154 LEU A CA 1
ATOM 1236 C C . LEU A 1 154 ? -8.620 -4.309 5.643 1.00 95.94 154 LEU A C 1
ATOM 1238 O O . LEU A 1 154 ? -7.691 -3.941 4.922 1.00 95.94 154 LEU A O 1
ATOM 1242 N N . LYS A 1 155 ? -9.894 -4.056 5.352 1.00 94.88 155 LYS A N 1
ATOM 1243 C CA . LYS A 1 155 ? -10.297 -3.233 4.217 1.00 94.88 155 LYS A CA 1
ATOM 1244 C C . LYS A 1 155 ? -11.617 -2.534 4.491 1.00 94.88 155 LYS A C 1
ATOM 1246 O O . LYS A 1 155 ? -12.445 -3.069 5.220 1.00 94.88 155 LYS A O 1
ATOM 1251 N N . TYR A 1 156 ? -11.805 -1.382 3.868 1.00 91.38 156 TYR A N 1
ATOM 1252 C CA . TYR A 1 156 ? -13.056 -0.634 3.906 1.00 91.38 156 TYR A CA 1
ATOM 1253 C C . TYR A 1 156 ? -13.292 0.072 2.572 1.00 91.38 156 TYR A C 1
ATOM 1255 O O . TYR A 1 156 ? -12.350 0.314 1.806 1.00 91.38 156 TYR A O 1
ATOM 1263 N N . THR A 1 157 ? -14.549 0.398 2.286 1.00 89.38 157 THR A N 1
ATOM 1264 C CA . THR A 1 157 ? -14.899 1.199 1.113 1.00 89.38 157 THR A CA 1
ATOM 1265 C C . THR A 1 157 ? -14.629 2.674 1.404 1.00 89.38 157 THR A C 1
ATOM 1267 O O . THR A 1 157 ? -15.125 3.217 2.387 1.00 89.38 157 THR A O 1
ATOM 1270 N N . ILE A 1 158 ? -13.850 3.341 0.557 1.00 85.94 158 ILE A N 1
ATOM 1271 C CA . ILE A 1 158 ? -13.555 4.774 0.664 1.00 85.94 158 ILE A CA 1
ATOM 1272 C C . ILE A 1 158 ? -14.869 5.569 0.633 1.00 85.94 158 ILE A C 1
ATOM 1274 O O . ILE A 1 158 ? -15.729 5.320 -0.212 1.00 85.94 158 ILE A O 1
ATOM 1278 N N . GLY A 1 159 ? -15.035 6.499 1.579 1.00 85.62 159 GLY A N 1
ATOM 1279 C CA . GLY A 1 159 ? -16.290 7.226 1.796 1.00 85.62 159 GLY A CA 1
ATOM 1280 C C . GLY A 1 159 ? -17.315 6.508 2.689 1.00 85.62 159 GLY A C 1
ATOM 1281 O O . GLY A 1 159 ? -18.290 7.134 3.102 1.00 85.62 159 GLY A O 1
ATOM 1282 N N . ASN A 1 160 ? -17.105 5.236 3.051 1.00 88.75 160 ASN A N 1
ATOM 1283 C CA . ASN A 1 160 ? -17.929 4.540 4.042 1.00 88.75 160 ASN A CA 1
ATOM 1284 C C . ASN A 1 160 ? -17.375 4.760 5.456 1.00 88.75 160 ASN A C 1
ATOM 1286 O O . ASN A 1 160 ? -16.466 4.064 5.911 1.00 88.75 160 ASN A O 1
ATOM 1290 N N . SER A 1 161 ? -17.943 5.733 6.170 1.00 87.19 161 SER A N 1
ATOM 1291 C CA . SER A 1 161 ? -17.475 6.112 7.508 1.00 87.19 161 SER A CA 1
ATOM 1292 C C . SER A 1 161 ? -17.647 5.013 8.561 1.00 87.19 161 SER A C 1
ATOM 1294 O O . SER A 1 161 ? -16.853 4.969 9.495 1.00 87.19 161 SER A O 1
ATOM 1296 N N . ILE A 1 162 ? -18.640 4.128 8.410 1.00 88.88 162 ILE A N 1
ATOM 1297 C CA . ILE A 1 162 ? -18.902 3.041 9.366 1.00 88.88 162 ILE A CA 1
ATOM 1298 C C . ILE A 1 162 ? -17.799 1.987 9.246 1.00 88.88 162 ILE A C 1
ATOM 1300 O O . ILE A 1 162 ? -17.103 1.718 10.218 1.00 88.88 162 ILE A O 1
ATOM 1304 N N . GLU A 1 163 ? -17.552 1.485 8.030 1.00 91.31 163 GLU A N 1
ATOM 1305 C CA . GLU A 1 163 ? -16.473 0.513 7.795 1.00 91.31 163 GLU A CA 1
ATOM 1306 C C . GLU A 1 163 ? -15.098 1.095 8.153 1.00 91.31 163 GLU A C 1
ATOM 1308 O O . GLU A 1 163 ? -14.253 0.404 8.723 1.00 91.31 163 GLU A O 1
ATOM 1313 N N . LYS A 1 164 ? -14.867 2.381 7.847 1.00 89.75 164 LYS A N 1
ATOM 1314 C CA . LYS A 1 164 ? -13.635 3.076 8.240 1.00 89.75 164 LYS A CA 1
ATOM 1315 C C . LYS A 1 164 ? -13.482 3.104 9.761 1.00 89.75 164 LYS A C 1
ATOM 1317 O O . LYS A 1 164 ? -12.387 2.850 10.257 1.00 89.75 164 LYS A O 1
ATOM 1322 N N . GLN A 1 165 ? -14.556 3.388 10.500 1.00 89.62 165 GLN A N 1
ATOM 1323 C CA . GLN A 1 165 ? -14.534 3.383 11.961 1.00 89.62 165 GLN A CA 1
ATOM 1324 C C . GLN A 1 165 ? -14.222 1.986 12.511 1.00 89.62 165 GLN A C 1
ATOM 1326 O O . GLN A 1 165 ? -13.327 1.876 13.348 1.00 89.62 165 GLN A O 1
ATOM 1331 N N . ASP A 1 166 ? -14.871 0.934 12.006 1.00 91.56 166 ASP A N 1
ATOM 1332 C CA . ASP A 1 166 ? -14.611 -0.451 12.424 1.00 91.56 166 ASP A CA 1
ATOM 1333 C C . ASP A 1 166 ? -13.138 -0.841 12.203 1.00 91.56 166 ASP A C 1
ATOM 1335 O O . ASP A 1 166 ? -12.488 -1.414 13.083 1.00 91.56 166 ASP A O 1
ATOM 1339 N N . VAL A 1 167 ? -12.571 -0.479 11.045 1.00 93.06 167 VAL A N 1
ATOM 1340 C CA . VAL A 1 167 ? -11.150 -0.712 10.741 1.00 93.06 167 VAL A CA 1
ATOM 1341 C C . VAL A 1 167 ? -10.244 0.070 11.693 1.00 93.06 167 VAL A C 1
ATOM 1343 O O . VAL A 1 167 ? -9.290 -0.501 12.220 1.00 93.06 167 VAL A O 1
ATOM 1346 N N . CYS A 1 168 ? -10.538 1.343 11.965 1.00 90.31 168 CYS A N 1
ATOM 1347 C CA . CYS A 1 168 ? -9.770 2.156 12.910 1.00 90.31 168 CYS A CA 1
ATOM 1348 C C . CYS A 1 168 ? -9.814 1.591 14.339 1.00 90.31 168 CYS A C 1
ATOM 1350 O O . CYS A 1 168 ? -8.789 1.551 15.023 1.00 90.31 168 CYS A O 1
ATOM 1352 N N . GLU A 1 169 ? -10.976 1.121 14.800 1.00 92.69 169 GLU A N 1
ATOM 1353 C CA . GLU A 1 169 ? -11.122 0.467 16.104 1.00 92.69 169 GLU A CA 1
ATOM 1354 C C . GLU A 1 169 ? -10.295 -0.817 16.185 1.00 92.69 169 GLU A C 1
ATOM 1356 O O . GLU A 1 169 ? -9.646 -1.087 17.200 1.00 92.69 169 GLU A O 1
ATOM 1361 N N . GLU A 1 170 ? -10.251 -1.588 15.104 1.00 93.00 170 GLU A N 1
ATOM 1362 C CA . GLU A 1 170 ? -9.439 -2.793 15.029 1.00 93.00 170 GLU A CA 1
ATOM 1363 C C . GLU A 1 170 ? -7.932 -2.482 15.008 1.00 93.00 170 GLU A C 1
ATOM 1365 O O . GLU A 1 170 ? -7.154 -3.137 15.705 1.00 93.00 170 GLU A O 1
ATOM 1370 N N . CYS A 1 171 ? -7.511 -1.437 14.289 1.00 91.88 171 CYS A N 1
ATOM 1371 C CA . CYS A 1 171 ? -6.138 -0.929 14.326 1.00 91.88 171 CYS A CA 1
ATOM 1372 C C . CYS A 1 171 ? -5.748 -0.440 15.729 1.00 91.88 171 CYS A C 1
ATOM 1374 O O . CYS A 1 171 ? -4.632 -0.690 16.186 1.00 91.88 171 CYS A O 1
ATOM 1376 N N . LYS A 1 172 ? -6.677 0.188 16.460 1.00 91.25 172 LYS A N 1
ATOM 1377 C CA . LYS A 1 172 ? -6.456 0.624 17.846 1.00 91.25 172 LYS A CA 1
ATOM 1378 C C . LYS A 1 172 ? -6.231 -0.562 18.785 1.00 91.25 172 LYS A C 1
ATOM 1380 O O . LYS A 1 172 ? -5.320 -0.517 19.608 1.00 91.25 172 LYS A O 1
ATOM 1385 N N . LYS A 1 173 ? -7.009 -1.643 18.646 1.00 90.94 173 LYS A N 1
ATOM 1386 C CA . LYS A 1 173 ? -6.781 -2.896 19.401 1.00 90.94 173 LYS A CA 1
ATOM 1387 C C . LYS A 1 173 ? -5.418 -3.519 19.091 1.00 90.94 173 LYS A C 1
ATOM 1389 O O . LYS A 1 173 ? -4.862 -4.215 19.932 1.00 90.94 173 LYS A O 1
ATOM 1394 N N . MET A 1 174 ? -4.881 -3.248 17.903 1.00 88.62 174 MET A N 1
ATOM 1395 C CA . MET A 1 174 ? -3.558 -3.680 17.452 1.00 88.62 174 MET A CA 1
ATOM 1396 C C . MET A 1 174 ? -2.413 -2.736 17.859 1.00 88.62 174 MET A C 1
ATOM 1398 O O . MET A 1 174 ? -1.279 -2.955 17.437 1.00 88.62 174 MET A O 1
ATOM 1402 N N . GLY A 1 175 ? -2.690 -1.717 18.682 1.00 86.19 175 GLY A N 1
ATOM 1403 C CA . GLY A 1 175 ? -1.680 -0.815 19.244 1.00 86.19 175 GLY A CA 1
ATOM 1404 C C . GLY A 1 175 ? -1.297 0.363 18.346 1.00 86.19 175 GLY A C 1
ATOM 1405 O O . GLY A 1 175 ? -0.342 1.071 18.656 1.00 86.19 175 GLY A O 1
ATOM 1406 N N . ILE A 1 176 ? -2.025 0.597 17.252 1.00 87.31 176 ILE A N 1
ATOM 1407 C CA . ILE A 1 176 ? -1.731 1.697 16.330 1.00 87.31 176 ILE A CA 1
ATOM 1408 C C . ILE A 1 176 ? -2.337 3.007 16.861 1.00 87.31 176 ILE A C 1
ATOM 1410 O O . ILE A 1 176 ? -3.518 3.029 17.226 1.00 87.31 176 ILE A O 1
ATOM 1414 N N . PRO A 1 177 ? -1.570 4.112 16.917 1.00 84.62 177 PRO A N 1
ATOM 1415 C CA . PRO A 1 177 ? -2.088 5.408 17.341 1.00 84.62 177 PRO A CA 1
ATOM 1416 C C . PRO A 1 177 ? -2.959 6.044 16.252 1.00 84.62 177 PRO A C 1
ATOM 1418 O O . PRO A 1 177 ? -2.698 5.906 15.058 1.00 84.62 177 PRO A O 1
ATOM 1421 N N . TYR A 1 178 ? -3.974 6.804 16.667 1.00 79.88 178 TYR A N 1
ATOM 1422 C CA . TYR A 1 178 ? -4.929 7.450 15.755 1.00 79.88 178 TYR A CA 1
ATOM 1423 C C . TYR A 1 178 ? -4.263 8.416 14.759 1.00 79.88 178 TYR A C 1
ATOM 1425 O O . TYR A 1 178 ? -4.713 8.557 13.626 1.00 79.88 178 TYR A O 1
ATOM 1433 N N . GLU A 1 179 ? -3.154 9.044 15.153 1.00 81.69 179 GLU A N 1
ATOM 1434 C CA . GLU A 1 179 ? -2.364 9.939 14.297 1.00 81.69 179 GLU A CA 1
ATOM 1435 C C . GLU A 1 179 ? -1.833 9.234 13.038 1.00 81.69 179 GLU A C 1
ATOM 1437 O O . GLU A 1 179 ? -1.719 9.858 11.989 1.00 81.69 179 GLU A O 1
ATOM 1442 N N . GLN A 1 180 ? -1.579 7.922 13.112 1.00 79.25 180 GLN A N 1
ATOM 1443 C CA . GLN A 1 180 ? -1.138 7.104 11.976 1.00 79.25 180 GLN A CA 1
ATOM 1444 C C . GLN A 1 180 ? -2.303 6.577 11.118 1.00 79.25 180 GLN A C 1
ATOM 1446 O O . GLN A 1 180 ? -2.069 5.930 10.100 1.00 79.25 180 GLN A O 1
ATOM 1451 N N . MET A 1 181 ? -3.554 6.854 11.509 1.00 81.50 181 MET A N 1
ATOM 1452 C CA . MET A 1 181 ? -4.771 6.441 10.794 1.00 81.50 181 MET A CA 1
ATOM 1453 C C . MET A 1 181 ? -5.398 7.576 9.970 1.00 81.50 181 MET A C 1
ATOM 1455 O O . MET A 1 181 ? -6.506 7.433 9.451 1.00 81.50 181 MET A O 1
ATOM 1459 N N . GLN A 1 182 ? -4.711 8.715 9.830 1.00 78.00 182 GLN A N 1
ATOM 1460 C CA . GLN A 1 182 ? -5.150 9.824 8.976 1.00 78.00 182 GLN A CA 1
ATOM 1461 C C . GLN A 1 182 ? -4.791 9.574 7.507 1.00 78.00 182 GLN A C 1
ATOM 1463 O O . GLN A 1 182 ? -4.002 10.295 6.900 1.00 78.00 182 GLN A O 1
ATOM 1468 N N . TRP A 1 183 ? -5.350 8.510 6.933 1.00 77.62 183 TRP A N 1
ATOM 1469 C CA . TRP A 1 183 ? -5.094 8.153 5.542 1.00 77.62 183 TRP A CA 1
ATOM 1470 C C . TRP A 1 183 ? -5.854 9.074 4.592 1.00 77.62 183 TRP A C 1
ATOM 1472 O O . TRP A 1 183 ? -7.051 9.309 4.774 1.00 77.62 183 TRP A O 1
ATOM 1482 N N . ALA A 1 184 ? -5.161 9.546 3.554 1.00 65.69 184 ALA A N 1
ATOM 1483 C CA . ALA A 1 184 ? -5.808 10.184 2.419 1.00 65.69 184 ALA A CA 1
ATOM 1484 C C . ALA A 1 184 ? -6.733 9.166 1.727 1.00 65.69 184 ALA A C 1
ATOM 1486 O O . ALA A 1 184 ? -6.335 8.020 1.469 1.00 65.69 184 ALA A O 1
ATOM 1487 N N . GLU A 1 185 ? -7.969 9.595 1.482 1.00 62.06 185 GLU A N 1
ATOM 1488 C CA . GLU A 1 185 ? -9.010 8.853 0.765 1.00 62.06 185 GLU A CA 1
ATOM 1489 C C . GLU A 1 185 ? -8.910 9.129 -0.743 1.00 62.06 185 GLU A C 1
ATOM 1491 O O . GLU A 1 185 ? -8.937 10.318 -1.125 1.00 62.06 185 GLU A O 1
#

Foldseek 3Di:
DCVQLVHDPVVVVCCVVVVDPDDPSSLVSVCVVVVHDSVVVPDPDPPPDPDDDDDDDDDDDPPPPLPQKKWFKDFPLQFQDCPLVVQWDFPDWDWDADPDPVRITIITTTIGNDNCSLVVRLQGGDQDVVSVHWDWIWIDGDQKIWTHTNVDIQIDGHVPVVSLVVVVVVVVVRVDDVVVSPDDD

Organism: NCBI:txid1469948

Mean predicted aligned error: 14.81 Å

Radius of gyration: 21.3 Å; Cα contacts (8 Å, |Δi|>4): 244; chains: 1; bounding box: 38×32×61 Å

Solvent-accessible surface area (backbone atoms only — not comparable to full-atom values): 11052 Å² total; per-residue (Å²): 106,33,74,81,59,73,49,53,62,69,59,46,55,29,42,76,66,72,72,43,82,73,54,73,72,44,41,53,50,48,20,64,73,72,71,44,57,60,66,67,77,70,51,90,65,87,67,90,62,80,86,75,82,80,88,69,95,73,86,88,90,81,92,59,81,57,69,46,43,36,40,38,49,39,51,59,80,40,44,78,52,74,74,64,54,80,57,45,48,78,76,46,78,46,80,43,80,49,97,53,81,65,52,57,42,46,38,34,30,34,35,26,70,53,80,58,44,71,63,57,51,14,73,28,30,33,68,38,73,91,73,71,25,69,30,70,38,47,35,31,36,75,59,36,40,36,46,33,24,50,82,40,80,44,69,29,48,64,94,38,66,65,47,44,47,54,51,51,55,52,41,43,77,60,72,49,58,71,84,79,65,74,70,90,124